Protein AF-0000000082800757 (afdb_homodimer)

Structure (mmCIF, N/CA/C/O backbone):
data_AF-0000000082800757-model_v1
#
loop_
_entity.id
_entity.type
_entity.pdbx_description
1 polymer 'Vacuolar protein sorting-associated protein 29'
#
loop_
_atom_site.group_PDB
_atom_site.id
_atom_site.type_symbol
_atom_site.label_atom_id
_atom_site.label_alt_id
_atom_site.label_comp_id
_atom_site.label_asym_id
_atom_site.label_entity_id
_atom_site.label_seq_id
_atom_site.pdbx_PDB_ins_code
_atom_site.Cartn_x
_atom_site.Cartn_y
_atom_site.Cartn_z
_atom_site.occupancy
_atom_site.B_iso_or_equiv
_atom_site.auth_seq_id
_atom_site.auth_comp_id
_atom_site.auth_asym_id
_atom_site.auth_atom_id
_atom_site.pdbx_PDB_model_num
ATOM 1 N N . MET A 1 1 ? -5.148 -22.594 -21.703 1 92.25 1 MET A N 1
ATOM 2 C CA . MET A 1 1 ? -5.641 -22.312 -20.359 1 92.25 1 MET A CA 1
ATOM 3 C C . MET A 1 1 ? -4.852 -21.172 -19.719 1 92.25 1 MET A C 1
ATOM 5 O O . MET A 1 1 ? -3.621 -21.141 -19.797 1 92.25 1 MET A O 1
ATOM 9 N N . LEU A 1 2 ? -5.602 -20.25 -19.156 1 92.12 2 LEU A N 1
ATOM 10 C CA . LEU A 1 2 ? -4.945 -19.094 -18.547 1 92.12 2 LEU A CA 1
ATOM 11 C C . LEU A 1 2 ? -4.832 -19.266 -17.031 1 92.12 2 LEU A C 1
ATOM 13 O O . LEU A 1 2 ? -5.828 -19.547 -16.359 1 92.12 2 LEU A O 1
ATOM 17 N N . VAL A 1 3 ? -3.586 -19.156 -16.578 1 94.88 3 VAL A N 1
ATOM 18 C CA . VAL A 1 3 ? -3.27 -19.359 -15.164 1 94.88 3 VAL A CA 1
ATOM 19 C C . VAL A 1 3 ? -2.658 -18.078 -14.594 1 94.88 3 VAL A C 1
ATOM 21 O O . VAL A 1 3 ? -1.674 -17.562 -15.125 1 94.88 3 VAL A O 1
ATOM 24 N N . LEU A 1 4 ? -3.238 -17.578 -13.578 1 96.12 4 LEU A N 1
ATOM 25 C CA . LEU A 1 4 ? -2.664 -16.453 -12.844 1 96.12 4 LEU A CA 1
ATOM 26 C C . LEU A 1 4 ? -1.754 -16.938 -11.727 1 96.12 4 LEU A C 1
ATOM 28 O O . LEU A 1 4 ? -2.154 -17.781 -10.914 1 96.12 4 LEU A O 1
ATOM 32 N N . VAL A 1 5 ? -0.547 -16.469 -11.75 1 96.88 5 VAL A N 1
ATOM 33 C CA . VAL A 1 5 ? 0.414 -16.781 -10.703 1 96.88 5 VAL A CA 1
ATOM 34 C C . VAL A 1 5 ? 0.811 -15.508 -9.961 1 96.88 5 VAL A C 1
ATOM 36 O O . VAL A 1 5 ? 1.296 -14.555 -10.57 1 96.88 5 VAL A O 1
ATOM 39 N N . LEU A 1 6 ? 0.565 -15.469 -8.633 1 94.5 6 LEU A N 1
ATOM 40 C CA . LEU A 1 6 ? 0.906 -14.297 -7.832 1 94.5 6 LEU A CA 1
ATOM 41 C C . LEU A 1 6 ? 1.111 -14.68 -6.371 1 94.5 6 LEU A C 1
ATOM 43 O O . LEU A 1 6 ? 0.822 -15.812 -5.977 1 94.5 6 LEU A O 1
ATOM 47 N N . GLY A 1 7 ? 1.641 -13.828 -5.605 1 91.94 7 GLY A N 1
ATOM 48 C CA . GLY A 1 7 ? 1.809 -14.039 -4.176 1 91.94 7 GLY A CA 1
ATOM 49 C C . GLY A 1 7 ? 2.502 -12.883 -3.48 1 91.94 7 GLY A C 1
ATOM 50 O O . GLY A 1 7 ? 2.713 -11.828 -4.082 1 91.94 7 GLY A O 1
ATOM 51 N N . ASP A 1 8 ? 2.74 -13.133 -2.23 1 91.19 8 ASP A N 1
ATOM 52 C CA . ASP A 1 8 ? 3.463 -12.188 -1.386 1 91.19 8 ASP A CA 1
ATOM 53 C C . ASP A 1 8 ? 2.832 -10.797 -1.451 1 91.19 8 ASP A C 1
ATOM 55 O O . ASP A 1 8 ? 3.531 -9.797 -1.639 1 91.19 8 ASP A O 1
ATOM 59 N N . LEU A 1 9 ? 1.526 -10.844 -1.397 1 83 9 LEU A N 1
ATOM 60 C CA . LEU A 1 9 ? 0.766 -9.602 -1.463 1 83 9 LEU A CA 1
ATOM 61 C C . LEU A 1 9 ? 0.888 -8.82 -0.159 1 83 9 LEU A C 1
ATOM 63 O O . LEU A 1 9 ? 0.964 -7.59 -0.172 1 83 9 LEU A O 1
ATOM 67 N N . HIS A 1 10 ? 0.938 -9.492 0.998 1 76.56 10 HIS A N 1
ATOM 68 C CA . HIS A 1 10 ? 1.069 -8.945 2.346 1 76.56 10 HIS A CA 1
ATOM 69 C C . HIS A 1 10 ? 0.021 -7.871 2.607 1 76.56 10 HIS A C 1
ATOM 71 O O . HIS A 1 10 ? 0.328 -6.828 3.189 1 76.56 10 HIS A O 1
ATOM 77 N N . ILE A 1 11 ? -1.104 -7.973 1.944 1 66.19 11 ILE A N 1
ATOM 78 C CA . ILE A 1 11 ? -2.234 -7.102 2.242 1 66.19 11 ILE A CA 1
ATOM 79 C C . ILE A 1 11 ? -2.857 -7.504 3.576 1 66.19 11 ILE A C 1
ATOM 81 O O . ILE A 1 11 ? -3.164 -8.68 3.797 1 66.19 11 ILE A O 1
ATOM 85 N N . PRO A 1 12 ? -3.084 -6.609 4.422 1 57.25 12 PRO A N 1
ATOM 86 C CA . PRO A 1 12 ? -3.014 -5.145 4.398 1 57.25 12 PRO A CA 1
ATOM 87 C C . PRO A 1 12 ? -1.718 -4.609 5.004 1 57.25 12 PRO A C 1
ATOM 89 O O . PRO A 1 12 ? -1.606 -3.408 5.262 1 57.25 12 PRO A O 1
ATOM 92 N N . HIS A 1 13 ? -0.853 -5.453 5.309 1 56.38 13 HIS A N 1
ATOM 93 C CA . HIS A 1 13 ? 0.222 -5.086 6.223 1 56.38 13 HIS A CA 1
ATOM 94 C C . HIS A 1 13 ? 1.234 -4.168 5.547 1 56.38 13 HIS A C 1
ATOM 96 O O . HIS A 1 13 ? 1.78 -3.264 6.18 1 56.38 13 HIS A O 1
ATOM 102 N N . ARG A 1 14 ? 1.618 -4.402 4.195 1 57.75 14 ARG A N 1
ATOM 103 C CA . ARG A 1 14 ? 2.863 -3.814 3.709 1 57.75 14 ARG A CA 1
ATOM 104 C C . ARG A 1 14 ? 2.6 -2.844 2.562 1 57.75 14 ARG A C 1
ATOM 106 O O . ARG A 1 14 ? 2.057 -3.23 1.526 1 57.75 14 ARG A O 1
ATOM 113 N N . CYS A 1 15 ? 1.957 -1.646 2.891 1 54.16 15 CYS A N 1
ATOM 114 C CA . CYS A 1 15 ? 1.974 -0.657 1.818 1 54.16 15 CYS A CA 1
ATOM 115 C C . CYS A 1 15 ? 3.354 -0.025 1.681 1 54.16 15 CYS A C 1
ATOM 117 O O . CYS A 1 15 ? 3.941 0.413 2.672 1 54.16 15 CYS A O 1
ATOM 119 N N . ASN A 1 16 ? 4.051 -0.234 0.628 1 55.94 16 ASN A N 1
ATOM 120 C CA . ASN A 1 16 ? 5.445 0.187 0.582 1 55.94 16 ASN A CA 1
ATOM 121 C C . ASN A 1 16 ? 5.57 1.694 0.374 1 55.94 16 ASN A C 1
ATOM 123 O O . ASN A 1 16 ? 6.656 2.26 0.525 1 55.94 16 ASN A O 1
ATOM 127 N N . SER A 1 17 ? 4.562 2.352 -0.066 1 64.38 17 SER A N 1
ATOM 128 C CA . SER A 1 17 ? 4.922 3.736 -0.354 1 64.38 17 SER A CA 1
ATOM 129 C C . SER A 1 17 ? 3.678 4.59 -0.58 1 64.38 17 SER A C 1
ATOM 131 O O . SER A 1 17 ? 2.568 4.066 -0.701 1 64.38 17 SER A O 1
ATOM 133 N N . LEU A 1 18 ? 3.904 5.965 -0.43 1 78.12 18 LEU A N 1
ATOM 134 C CA . LEU A 1 18 ? 2.908 6.914 -0.923 1 78.12 18 LEU A CA 1
ATOM 135 C C . LEU A 1 18 ? 2.582 6.645 -2.389 1 78.12 18 LEU A C 1
ATOM 137 O O . LEU A 1 18 ? 3.463 6.277 -3.168 1 78.12 18 LEU A O 1
ATOM 141 N N . PRO A 1 19 ? 1.296 6.766 -2.713 1 78.06 19 PRO A N 1
ATOM 142 C CA . PRO A 1 19 ? 0.966 6.633 -4.133 1 78.06 19 PRO A CA 1
ATOM 143 C C . PRO A 1 19 ? 1.887 7.457 -5.031 1 78.06 19 PRO A C 1
ATOM 145 O O . PRO A 1 19 ? 2.215 8.602 -4.707 1 78.06 19 PRO A O 1
ATOM 148 N N . ALA A 1 20 ? 2.26 6.91 -6.199 1 76.31 20 ALA A N 1
ATOM 149 C CA . ALA A 1 20 ? 3.203 7.539 -7.121 1 76.31 20 ALA A CA 1
ATOM 150 C C . ALA A 1 20 ? 2.686 8.891 -7.598 1 76.31 20 ALA A C 1
ATOM 152 O O . ALA A 1 20 ? 3.453 9.852 -7.715 1 76.31 20 ALA A O 1
ATOM 153 N N . LYS A 1 21 ? 1.473 8.969 -7.863 1 82.62 21 LYS A N 1
ATOM 154 C CA . LYS A 1 21 ? 0.871 10.203 -8.352 1 82.62 21 LYS A CA 1
ATOM 155 C C . LYS A 1 21 ? 1 11.328 -7.324 1 82.62 21 LYS A C 1
ATOM 157 O O . LYS A 1 21 ? 1.165 12.492 -7.688 1 82.62 21 LYS A O 1
ATOM 162 N N . PHE A 1 22 ? 0.919 10.914 -6.055 1 88.12 22 PHE A N 1
ATOM 163 C CA . PHE A 1 22 ? 1.094 11.898 -4.996 1 88.12 22 PHE A CA 1
ATOM 164 C C . PHE A 1 22 ? 2.551 12.336 -4.895 1 88.12 22 PHE A C 1
ATOM 166 O O . PHE A 1 22 ? 2.84 13.523 -4.742 1 88.12 22 PHE A O 1
ATOM 173 N N . LYS A 1 23 ? 3.43 11.398 -5.035 1 84.75 23 LYS A N 1
ATOM 174 C CA . LYS A 1 23 ? 4.852 11.711 -4.945 1 84.75 23 LYS A CA 1
ATOM 175 C C . LYS A 1 23 ? 5.258 12.727 -6.012 1 84.75 23 LYS A C 1
ATOM 177 O O . LYS A 1 23 ? 6.059 13.625 -5.75 1 84.75 23 LYS A O 1
ATOM 182 N N . LYS A 1 24 ? 4.668 12.57 -7.137 1 84.19 24 LYS A N 1
ATOM 183 C CA . LYS A 1 24 ? 4.98 13.453 -8.258 1 84.19 24 LYS A CA 1
ATOM 184 C C . LYS A 1 24 ? 4.559 14.891 -7.953 1 84.19 24 LYS A C 1
ATOM 186 O O . LYS A 1 24 ? 5.16 15.836 -8.461 1 84.19 24 LYS A O 1
ATOM 191 N N . LEU A 1 25 ? 3.588 15.016 -7.141 1 89.19 25 LEU A N 1
ATOM 192 C CA . LEU A 1 25 ? 3.049 16.328 -6.82 1 89.19 25 LEU A CA 1
ATOM 193 C C . LEU A 1 25 ? 3.854 17 -5.703 1 89.19 25 LEU A C 1
ATOM 195 O O . LEU A 1 25 ? 3.854 18.219 -5.57 1 89.19 25 LEU A O 1
ATOM 199 N N . LEU A 1 26 ? 4.449 16.109 -4.879 1 90.06 26 LEU A N 1
ATOM 200 C CA . LEU A 1 26 ? 5.184 16.609 -3.721 1 90.06 26 LEU A CA 1
ATOM 201 C C . LEU A 1 26 ? 6.652 16.844 -4.066 1 90.06 26 LEU A C 1
ATOM 203 O O . LEU A 1 26 ? 7.496 15.977 -3.832 1 90.06 26 LEU A O 1
ATOM 207 N N . VAL A 1 27 ? 6.941 17.969 -4.492 1 84.69 27 VAL A N 1
ATOM 208 C CA . VAL A 1 27 ? 8.273 18.328 -4.961 1 84.69 27 VAL A CA 1
ATOM 209 C C . VAL A 1 27 ? 9.039 19.047 -3.848 1 84.69 27 VAL A C 1
ATOM 211 O O . VAL A 1 27 ? 8.508 19.969 -3.221 1 84.69 27 VAL A O 1
ATOM 214 N N . PRO A 1 28 ? 10.297 18.609 -3.689 1 85.81 28 PRO A N 1
ATOM 215 C CA . PRO A 1 28 ? 11.102 19.281 -2.67 1 85.81 28 PRO A CA 1
ATOM 216 C C . PRO A 1 28 ? 11.289 20.766 -2.955 1 85.81 28 PRO A C 1
ATOM 218 O O . PRO A 1 28 ? 11.414 21.172 -4.117 1 85.81 28 PRO A O 1
ATOM 221 N N . GLY A 1 29 ? 11.375 21.594 -1.977 1 85.62 29 GLY A N 1
ATOM 222 C CA . GLY A 1 29 ? 11.711 23.016 -2.092 1 85.62 29 GLY A CA 1
ATOM 223 C C . GLY A 1 29 ? 10.492 23.906 -2.229 1 85.62 29 GLY A C 1
ATOM 224 O O . GLY A 1 29 ? 10.594 25.125 -2.105 1 85.62 29 GLY A O 1
ATOM 225 N N . LYS A 1 30 ? 9.367 23.359 -2.41 1 89.75 30 LYS A N 1
ATOM 226 C CA . LYS A 1 30 ? 8.156 24.156 -2.562 1 89.75 30 LYS A CA 1
ATOM 227 C C . LYS A 1 30 ? 7.371 24.234 -1.255 1 89.75 30 LYS A C 1
ATOM 229 O O . LYS A 1 30 ? 6.656 25.203 -1.004 1 89.75 30 LYS A O 1
ATOM 234 N N . ILE A 1 31 ? 7.496 23.234 -0.477 1 94.06 31 ILE A N 1
ATOM 235 C CA . ILE A 1 31 ? 6.754 23.109 0.772 1 94.06 31 ILE A CA 1
ATOM 236 C C . ILE A 1 31 ? 7.586 23.672 1.925 1 94.06 31 ILE A C 1
ATOM 238 O O . ILE A 1 31 ? 8.75 23.297 2.1 1 94.06 31 ILE A O 1
ATOM 242 N N . GLN A 1 32 ? 7.109 24.578 2.666 1 94.5 32 GLN A N 1
ATOM 243 C CA . GLN A 1 32 ? 7.852 25.203 3.758 1 94.5 32 GLN A CA 1
ATOM 244 C C . GLN A 1 32 ? 7.688 24.406 5.055 1 94.5 32 GLN A C 1
ATOM 246 O O . GLN A 1 32 ? 8.633 24.297 5.836 1 94.5 32 GLN A O 1
ATOM 251 N N . HIS A 1 33 ? 6.395 23.969 5.285 1 96 33 HIS A N 1
ATOM 252 C CA . HIS A 1 33 ? 6.109 23.234 6.504 1 96 33 HIS A CA 1
ATOM 253 C C . HIS A 1 33 ? 5.359 21.938 6.195 1 96 33 HIS A C 1
ATOM 255 O O . HIS A 1 33 ? 4.527 21.906 5.289 1 96 33 HIS A O 1
ATOM 261 N N . ILE A 1 34 ? 5.691 20.922 6.949 1 97.25 34 ILE A N 1
ATOM 262 C CA . ILE A 1 34 ? 4.906 19.688 6.926 1 97.25 34 ILE A CA 1
ATOM 263 C C . ILE A 1 34 ? 4.301 19.438 8.305 1 97.25 34 ILE A C 1
ATOM 265 O O . ILE A 1 34 ? 5.004 19.484 9.32 1 97.25 34 ILE A O 1
ATOM 269 N N . LEU A 1 35 ? 3.035 19.312 8.352 1 98.31 35 LEU A N 1
ATOM 270 C CA . LEU A 1 35 ? 2.299 18.922 9.547 1 98.31 35 LEU A CA 1
ATOM 271 C C . LEU A 1 35 ? 1.721 17.516 9.398 1 98.31 35 LEU A C 1
ATOM 273 O O . LEU A 1 35 ? 0.835 17.281 8.57 1 98.31 35 LEU A O 1
ATOM 277 N N . CYS A 1 36 ? 2.191 16.578 10.18 1 98.19 36 CYS A N 1
ATOM 278 C CA . CYS A 1 36 ? 1.806 15.172 10.07 1 98.19 36 CYS A CA 1
ATOM 279 C C . CYS A 1 36 ? 1.021 14.727 11.297 1 98.19 36 CYS A C 1
ATOM 281 O O . CYS A 1 36 ? 1.48 14.898 12.422 1 98.19 36 CYS A O 1
ATOM 283 N N . THR A 1 37 ? -0.12 14.07 11.008 1 98 37 THR A N 1
ATOM 284 C CA . THR A 1 37 ? -1.009 13.695 12.102 1 98 37 THR A CA 1
ATOM 285 C C . THR A 1 37 ? -0.588 12.352 12.695 1 98 37 THR A C 1
ATOM 287 O O . THR A 1 37 ? -1.301 11.789 13.531 1 98 37 THR A O 1
ATOM 290 N N . GLY A 1 38 ? 0.558 11.859 12.289 1 95.94 38 GLY A N 1
ATOM 291 C CA . GLY A 1 38 ? 1.063 10.641 12.898 1 95.94 38 GLY A CA 1
ATOM 292 C C . GLY A 1 38 ? 0.808 9.406 12.055 1 95.94 38 GLY A C 1
ATOM 293 O O . GLY A 1 38 ? 0.411 9.516 10.891 1 95.94 38 GLY A O 1
ATOM 294 N N . ASN A 1 39 ? 1.229 8.25 12.664 1 93 39 ASN A N 1
ATOM 295 C CA . ASN A 1 39 ? 1.135 6.949 12.016 1 93 39 ASN A CA 1
ATOM 296 C C . ASN A 1 39 ? 1.952 6.898 10.734 1 93 39 ASN A C 1
ATOM 298 O O . ASN A 1 39 ? 1.461 6.441 9.695 1 93 39 ASN A 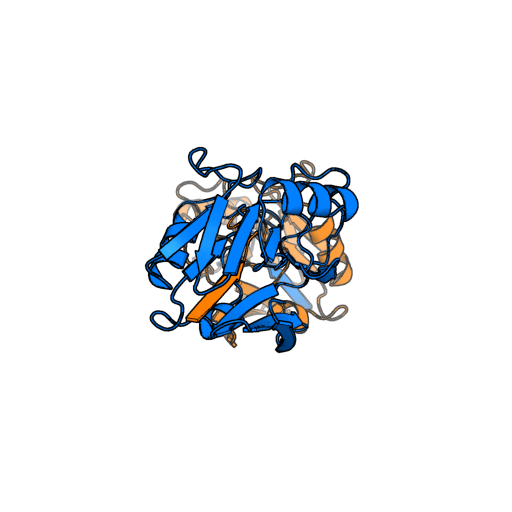O 1
ATOM 302 N N . LEU A 1 40 ? 3.094 7.57 10.836 1 87.06 40 LEU A N 1
ATOM 303 C CA . LEU A 1 40 ? 4.145 7.348 9.852 1 87.06 40 LEU A CA 1
ATOM 304 C C . LEU A 1 40 ? 4.715 5.938 9.969 1 87.06 40 LEU A C 1
ATOM 306 O O . LEU A 1 40 ? 5.129 5.34 8.977 1 87.06 40 LEU A O 1
ATOM 310 N N . CYS A 1 41 ? 4.668 5.492 11.156 1 82.25 41 CYS A N 1
ATOM 311 C CA . CYS A 1 41 ? 5.055 4.16 11.609 1 82.25 41 CYS A CA 1
ATOM 312 C C . CYS A 1 41 ? 6.57 4.035 11.703 1 82.25 41 CYS A C 1
ATOM 314 O O . CYS A 1 41 ? 7.121 3.939 12.797 1 82.25 41 CYS A O 1
ATOM 316 N N . THR A 1 42 ? 7.312 4.207 10.586 1 75.25 42 THR A N 1
ATOM 317 C CA . THR A 1 42 ? 8.758 3.982 10.609 1 75.25 42 THR A CA 1
ATOM 318 C C . THR A 1 42 ? 9.508 5.285 10.352 1 75.25 42 THR A C 1
ATOM 320 O O . THR A 1 42 ? 8.922 6.266 9.891 1 75.25 42 THR A O 1
ATOM 323 N N . LYS A 1 43 ? 10.789 5.215 10.641 1 81.25 43 LYS A N 1
ATOM 324 C CA . LYS A 1 43 ? 11.656 6.371 10.445 1 81.25 43 LYS A CA 1
ATOM 325 C C . LYS A 1 43 ? 11.812 6.699 8.961 1 81.25 43 LYS A C 1
ATOM 327 O O . LYS A 1 43 ? 11.961 7.863 8.586 1 81.25 43 LYS A O 1
ATOM 332 N N . ASP A 1 44 ? 11.75 5.734 8.172 1 78.31 44 ASP A N 1
ATOM 333 C CA . ASP A 1 44 ? 11.953 5.914 6.742 1 78.31 44 ASP A CA 1
ATOM 334 C C . ASP A 1 44 ? 10.977 6.941 6.168 1 78.31 44 ASP A C 1
ATOM 336 O O . ASP A 1 44 ? 11.352 7.766 5.336 1 78.31 44 ASP A O 1
ATOM 340 N N . THR A 1 45 ? 9.727 6.852 6.586 1 83.25 45 THR A N 1
ATOM 341 C CA . THR A 1 45 ? 8.727 7.789 6.094 1 83.25 45 THR A CA 1
ATOM 342 C C . THR A 1 45 ? 9.031 9.211 6.57 1 83.25 45 THR A C 1
ATOM 344 O O . THR A 1 45 ? 8.859 10.172 5.824 1 83.25 45 THR A O 1
ATOM 347 N N . TYR A 1 46 ? 9.547 9.328 7.773 1 89.44 46 TYR A N 1
ATOM 348 C CA . TYR A 1 46 ? 9.953 10.633 8.289 1 89.44 46 TYR A CA 1
AT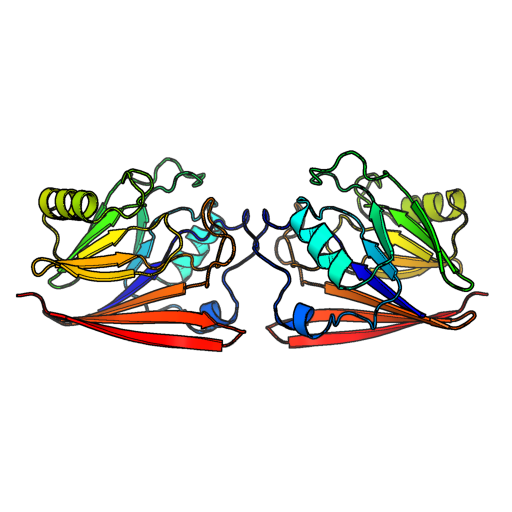OM 349 C C . TYR A 1 46 ? 11.102 11.203 7.477 1 89.44 46 TYR A C 1
ATOM 351 O O . TYR A 1 46 ? 11.102 12.391 7.137 1 89.44 46 TYR A O 1
ATOM 359 N N . ASP A 1 47 ? 12.016 10.336 7.215 1 87.06 47 ASP A N 1
ATOM 360 C CA . ASP A 1 47 ? 13.164 10.758 6.422 1 87.06 47 ASP A CA 1
ATOM 361 C C . ASP A 1 47 ? 12.727 11.25 5.043 1 87.06 47 ASP A C 1
ATOM 363 O O . ASP A 1 47 ? 13.266 12.234 4.531 1 87.06 47 ASP A O 1
ATOM 367 N N . TYR A 1 48 ? 11.797 10.594 4.508 1 84.69 48 TYR A N 1
ATOM 368 C CA . TYR A 1 48 ? 11.25 11.023 3.225 1 84.69 48 TYR A CA 1
ATOM 369 C C . TYR A 1 48 ? 10.625 12.406 3.332 1 84.69 48 TYR A C 1
ATOM 371 O O . TYR A 1 48 ? 10.898 13.281 2.504 1 84.69 48 TYR A O 1
ATOM 379 N N . LEU A 1 49 ? 9.789 12.68 4.359 1 92.12 49 LEU A N 1
ATOM 380 C CA . LEU A 1 49 ? 9.148 13.977 4.562 1 92.12 49 LEU A CA 1
ATOM 381 C C . LEU A 1 49 ? 10.188 15.078 4.723 1 92.12 49 LEU A C 1
ATOM 383 O O . LEU A 1 49 ? 10.008 16.188 4.227 1 92.12 49 LEU A O 1
ATOM 387 N N . LYS A 1 50 ? 11.328 14.703 5.293 1 92.44 50 LYS A N 1
ATOM 388 C CA . LYS A 1 50 ? 12.406 15.664 5.527 1 92.44 50 LYS A CA 1
ATOM 389 C C . LYS A 1 50 ? 13.055 16.094 4.219 1 92.44 50 LYS A C 1
ATOM 391 O O . LYS A 1 50 ? 13.625 17.188 4.129 1 92.44 50 LYS A O 1
ATOM 396 N N . THR A 1 51 ? 12.992 15.203 3.295 1 91.25 51 THR A N 1
ATOM 397 C CA . THR A 1 51 ? 13.531 15.578 1.992 1 91.25 51 THR A CA 1
ATOM 398 C C . THR A 1 51 ? 12.617 16.594 1.301 1 91.25 51 THR A C 1
ATOM 400 O O . THR A 1 51 ? 13.055 17.328 0.409 1 91.25 51 THR A O 1
ATOM 403 N N . LEU A 1 52 ? 11.359 16.625 1.635 1 90.25 52 LEU A N 1
ATOM 404 C CA . LEU A 1 52 ? 10.375 17.5 1.015 1 90.25 52 LEU A CA 1
ATOM 405 C C . LEU A 1 52 ? 10.43 18.906 1.62 1 90.25 52 LEU A C 1
ATOM 407 O O . LEU A 1 52 ? 10.266 19.891 0.911 1 90.25 52 LEU A O 1
ATOM 411 N N . ALA A 1 53 ? 10.602 18.953 2.873 1 92.19 53 ALA A N 1
ATOM 412 C CA . ALA A 1 53 ? 10.641 20.219 3.611 1 92.19 53 ALA A CA 1
ATOM 413 C C . ALA A 1 53 ? 11.523 20.094 4.855 1 92.19 53 ALA A C 1
ATOM 415 O O . ALA A 1 53 ? 11.555 19.031 5.492 1 92.19 53 ALA A O 1
ATOM 416 N N . GLY A 1 54 ? 12.227 21.219 5.18 1 89.94 54 GLY A N 1
ATOM 417 C CA . GLY A 1 54 ? 13.102 21.203 6.34 1 89.94 54 GLY A CA 1
ATOM 418 C C . GLY A 1 54 ? 12.352 21.25 7.656 1 89.94 54 GLY A C 1
ATOM 419 O O . GLY A 1 54 ? 12.844 20.781 8.68 1 89.94 54 GLY A O 1
ATOM 420 N N . ASP A 1 55 ? 11.18 21.812 7.676 1 96.12 55 ASP A N 1
ATOM 421 C CA . ASP A 1 55 ? 10.383 21.953 8.891 1 96.12 55 ASP A CA 1
ATOM 422 C C . ASP A 1 55 ? 9.242 20.938 8.922 1 96.12 55 ASP A C 1
ATOM 424 O O . ASP A 1 55 ? 8.188 21.156 8.32 1 96.12 55 ASP A O 1
ATOM 428 N N . VAL A 1 56 ? 9.453 19.875 9.641 1 96.44 56 VAL A N 1
ATOM 429 C CA . VAL A 1 56 ? 8.5 18.766 9.719 1 96.44 56 VAL A CA 1
ATOM 430 C C . VAL A 1 56 ? 8.008 18.609 11.156 1 96.44 56 VAL A C 1
ATOM 432 O O . VAL A 1 56 ? 8.805 18.406 12.07 1 96.44 56 VAL A O 1
ATOM 435 N N . HIS A 1 57 ? 6.73 18.766 11.336 1 97.94 57 HIS A N 1
ATOM 436 C CA . HIS A 1 57 ? 6.09 18.547 12.633 1 97.94 57 HIS A CA 1
ATOM 437 C C . HIS A 1 57 ? 5.234 17.297 12.625 1 97.94 57 HIS A C 1
ATOM 439 O O . HIS A 1 57 ? 4.344 17.141 11.789 1 97.94 57 HIS A O 1
ATOM 445 N N . VAL A 1 58 ? 5.523 16.406 13.555 1 97.56 58 VAL A N 1
ATOM 446 C CA . VAL A 1 58 ? 4.797 15.148 13.648 1 97.56 58 VAL A CA 1
ATOM 447 C C . VAL A 1 58 ? 4.234 14.977 15.055 1 97.56 58 VAL A C 1
ATOM 449 O O . VAL A 1 58 ? 4.914 15.258 16.047 1 97.56 58 VAL A O 1
ATOM 452 N N . VAL A 1 59 ? 2.969 14.633 15.125 1 98.25 59 VAL A N 1
ATOM 453 C CA . VAL A 1 59 ? 2.428 14.172 16.391 1 98.25 59 VAL A CA 1
ATOM 454 C C . VAL A 1 59 ? 2.322 12.648 16.391 1 98.25 59 VAL A C 1
ATOM 456 O O . VAL A 1 59 ? 2.275 12.031 15.32 1 98.25 59 VAL A O 1
ATOM 459 N N . ARG A 1 60 ? 2.217 12.062 17.531 1 96.69 60 ARG A N 1
ATOM 460 C CA . ARG A 1 60 ? 2.365 10.617 17.672 1 96.69 60 ARG A CA 1
ATOM 461 C C . ARG A 1 60 ? 1.051 9.898 17.375 1 96.69 60 ARG A C 1
ATOM 463 O O . ARG A 1 60 ? 0.024 10.203 17.984 1 96.69 60 ARG A O 1
ATOM 470 N N . GLY A 1 61 ? 1.078 9.023 16.406 1 94.56 61 GLY A N 1
ATOM 471 C CA . GLY A 1 61 ? -0.024 8.102 16.172 1 94.56 61 GLY A CA 1
ATOM 472 C C . GLY A 1 61 ? 0.083 6.836 17 1 94.56 61 GLY A C 1
ATOM 473 O O . GLY A 1 61 ? 1.104 6.598 17.656 1 94.56 61 GLY A O 1
ATOM 474 N N . ASP A 1 62 ? -0.935 6.031 17.078 1 90.25 62 ASP A N 1
ATOM 475 C CA . ASP A 1 62 ? -0.985 4.832 17.906 1 90.25 62 ASP A CA 1
ATOM 476 C C . ASP A 1 62 ? -0.149 3.707 17.312 1 90.25 62 ASP A C 1
ATOM 478 O O . ASP A 1 62 ? 0.102 2.693 17.969 1 90.25 62 ASP A O 1
ATOM 482 N N . PHE A 1 63 ? 0.464 3.889 16.078 1 86.81 63 PHE A N 1
ATOM 483 C CA . PHE A 1 63 ? 1.273 2.852 15.453 1 86.81 63 PHE A CA 1
ATOM 484 C C . PHE A 1 63 ? 2.686 3.359 15.18 1 86.81 63 PHE A C 1
ATOM 486 O O . PHE A 1 63 ? 3.479 2.68 14.531 1 86.81 63 PHE A O 1
ATOM 493 N N . ASP A 1 64 ? 2.963 4.547 15.617 1 89.44 64 ASP A N 1
ATOM 494 C CA . ASP A 1 64 ? 4.301 5.09 15.406 1 89.44 64 ASP A CA 1
ATOM 495 C C . ASP A 1 64 ? 5.328 4.371 16.281 1 89.44 64 ASP A C 1
ATOM 497 O O . ASP A 1 64 ? 5.105 4.176 17.469 1 89.44 64 ASP A O 1
ATOM 501 N N . GLU A 1 65 ? 6.379 3.982 15.656 1 81.75 65 GLU A N 1
ATOM 502 C CA . GLU A 1 65 ? 7.465 3.338 16.375 1 81.75 65 GLU A CA 1
ATOM 503 C C . GLU A 1 65 ? 8.219 4.344 17.25 1 81.75 65 GLU A C 1
ATOM 505 O O . GLU A 1 65 ? 8.695 3.996 18.328 1 81.75 65 GLU A O 1
ATOM 510 N N . ASN A 1 66 ? 8.43 5.566 16.703 1 87.06 66 ASN A N 1
ATOM 511 C CA . ASN A 1 66 ? 9.062 6.637 17.469 1 87.06 66 ASN A CA 1
ATOM 512 C C . ASN A 1 66 ? 8.156 7.148 18.578 1 87.06 66 ASN A C 1
ATOM 514 O O . ASN A 1 66 ? 7.188 7.867 18.312 1 87.06 66 ASN A O 1
ATOM 518 N N . LEU A 1 67 ? 8.453 6.863 19.797 1 87.75 67 LEU A N 1
ATOM 519 C CA . LEU A 1 67 ? 7.617 7.219 20.938 1 87.75 67 LEU A CA 1
ATOM 520 C C . LEU A 1 67 ? 7.93 8.633 21.406 1 87.75 67 LEU A C 1
ATOM 522 O O . LEU A 1 67 ? 7.254 9.156 22.297 1 87.75 67 LEU A O 1
ATOM 526 N N . ASN A 1 68 ? 8.859 9.242 20.781 1 92.88 68 ASN A N 1
ATOM 527 C CA . ASN A 1 68 ? 9.266 10.578 21.219 1 92.88 68 ASN A CA 1
ATOM 528 C C . ASN A 1 68 ? 8.43 11.656 20.531 1 92.88 68 ASN A C 1
ATOM 530 O O . ASN A 1 68 ? 8.523 12.836 20.891 1 92.88 68 ASN A O 1
ATOM 534 N N . TYR A 1 69 ? 7.668 11.273 19.594 1 95.25 69 TYR A N 1
ATOM 535 C CA . TYR A 1 69 ? 6.742 12.242 19.016 1 95.25 69 TYR A CA 1
ATOM 536 C C . TYR A 1 69 ? 5.766 12.758 20.078 1 95.25 69 TYR A C 1
ATOM 538 O O . TYR A 1 69 ? 5.281 11.984 20.906 1 95.25 69 TYR A O 1
ATOM 546 N N . PRO A 1 70 ? 5.551 14.031 20.062 1 97.44 70 PRO A N 1
ATOM 547 C CA . PRO A 1 70 ? 4.578 14.555 21.031 1 97.44 70 PRO A CA 1
ATOM 548 C C . PRO A 1 70 ? 3.15 14.109 20.734 1 97.44 70 PRO A C 1
ATOM 550 O O . PRO A 1 70 ? 2.822 13.812 19.578 1 97.44 70 PRO A O 1
ATOM 553 N N . GLU A 1 71 ? 2.285 14.078 21.797 1 96.25 71 GLU A N 1
ATOM 554 C CA . GLU A 1 71 ? 0.875 13.742 21.625 1 96.25 71 GLU A CA 1
ATOM 555 C C . GLU A 1 71 ? 0.113 14.859 20.922 1 96.25 71 GLU A C 1
ATOM 557 O O . GLU A 1 71 ? -0.896 14.602 20.266 1 96.25 71 GLU A O 1
ATOM 562 N N . GLN A 1 72 ? 0.497 16.062 21.172 1 97.44 72 GLN A N 1
ATOM 563 C CA . GLN A 1 72 ? -0.098 17.25 20.578 1 97.44 72 GLN A CA 1
ATOM 564 C C . GLN A 1 72 ? 0.962 18.297 20.281 1 97.44 72 GLN A C 1
ATOM 566 O O . GLN A 1 72 ? 2.033 18.297 20.891 1 97.44 72 GLN A O 1
ATOM 571 N N . LYS A 1 73 ? 0.658 19.156 19.312 1 98 73 LYS A N 1
ATOM 572 C CA . LYS A 1 73 ? 1.564 20.25 18.969 1 98 73 LYS A CA 1
ATOM 573 C C . LYS A 1 73 ? 0.792 21.469 18.5 1 98 73 LYS A C 1
ATOM 575 O O . LYS A 1 73 ? -0.282 21.344 17.906 1 98 73 LYS A O 1
ATOM 580 N N . VAL A 1 74 ? 1.286 22.625 18.906 1 98.44 74 VAL A N 1
ATOM 581 C CA . VAL A 1 74 ? 0.792 23.875 18.359 1 98.44 74 VAL A CA 1
ATOM 582 C C . VAL A 1 74 ? 1.908 24.594 17.594 1 98.44 74 VAL A C 1
ATOM 584 O O . VAL A 1 74 ? 3.018 24.75 18.109 1 98.44 74 VAL A O 1
ATOM 587 N N . VAL A 1 75 ? 1.599 24.906 16.344 1 97.69 75 VAL A N 1
ATOM 588 C CA . VAL A 1 75 ? 2.586 25.578 15.492 1 97.69 75 VAL A CA 1
ATOM 589 C C . VAL A 1 75 ? 1.997 26.859 14.922 1 97.69 75 VAL A C 1
ATOM 591 O O . VAL A 1 75 ? 0.809 26.906 14.594 1 97.69 75 VAL A O 1
ATOM 594 N N . THR A 1 76 ? 2.852 27.828 14.883 1 97.62 76 THR A N 1
ATOM 595 C CA . THR A 1 76 ? 2.42 29.078 14.266 1 97.62 76 THR A CA 1
ATOM 596 C C . THR A 1 76 ? 2.963 29.188 12.844 1 97.62 76 THR A C 1
ATOM 598 O O . THR A 1 76 ? 4.168 29.047 12.617 1 97.62 76 THR A O 1
ATOM 601 N N . VAL A 1 77 ? 2.115 29.422 11.883 1 95.81 77 VAL A N 1
ATOM 602 C CA . VAL A 1 77 ? 2.471 29.656 10.484 1 95.81 77 VAL A CA 1
ATOM 603 C C . VAL A 1 77 ? 1.808 30.938 9.984 1 95.81 77 VAL A C 1
ATOM 605 O O . VAL A 1 77 ? 0.584 31 9.844 1 95.81 77 VAL A O 1
ATOM 608 N N . GLY A 1 78 ? 2.602 31.891 9.664 1 94.69 78 GLY A N 1
ATOM 609 C CA . GLY A 1 78 ? 2.014 33.188 9.367 1 94.69 78 GLY A CA 1
ATOM 610 C C . GLY A 1 78 ? 1.146 33.719 10.492 1 94.69 78 GLY A C 1
ATOM 611 O O . GLY A 1 78 ? 1.581 33.781 11.648 1 94.69 78 GLY A O 1
ATOM 612 N N . GLN A 1 79 ? -0.081 34.031 10.125 1 96.75 79 GLN A N 1
ATOM 613 C CA . GLN A 1 79 ? -0.99 34.594 11.117 1 96.75 79 GLN A CA 1
ATOM 614 C C . GLN A 1 79 ? -1.816 33.5 11.797 1 96.75 79 GLN A C 1
ATOM 616 O O . GLN A 1 79 ? -2.623 33.781 12.688 1 96.75 79 GLN A O 1
ATOM 621 N N . PHE A 1 80 ? -1.576 32.281 11.492 1 97.69 80 PHE A N 1
ATOM 622 C CA . PHE A 1 80 ? -2.43 31.219 11.977 1 97.69 80 PHE A CA 1
ATOM 623 C C . PHE A 1 80 ? -1.721 30.422 13.062 1 97.69 80 PHE A C 1
ATOM 625 O O . PHE A 1 80 ? -0.547 30.062 12.922 1 97.69 80 PHE A O 1
ATOM 632 N N . LYS A 1 81 ? -2.465 30.266 14.164 1 98.12 81 LYS A N 1
ATOM 633 C CA . LYS A 1 81 ? -2.113 29.219 15.133 1 98.12 81 LYS A CA 1
ATOM 634 C C . LYS A 1 81 ? -2.766 27.891 14.766 1 98.12 81 LYS A C 1
ATOM 636 O O . LYS A 1 81 ? -3.986 27.812 14.609 1 98.12 81 LYS A O 1
ATOM 641 N N . ILE A 1 82 ? -1.863 26.828 14.617 1 98.19 82 ILE A N 1
ATOM 642 C CA . ILE A 1 82 ? -2.369 25.562 14.125 1 98.19 82 ILE A CA 1
ATOM 643 C C . ILE A 1 82 ? -2.139 24.469 15.18 1 98.19 82 ILE A C 1
ATOM 645 O O . ILE A 1 82 ? -1.007 24.266 15.625 1 98.19 82 ILE A O 1
ATOM 649 N N . GLY A 1 83 ? -3.223 23.891 15.633 1 98.69 83 GLY A N 1
ATOM 650 C CA . GLY A 1 83 ? -3.119 22.719 16.5 1 98.69 83 GLY A CA 1
ATOM 651 C C . GLY A 1 83 ? -3.035 21.406 15.727 1 98.69 83 GLY A C 1
ATOM 652 O O . GLY A 1 83 ? -3.709 21.234 14.711 1 98.69 83 GLY A O 1
ATOM 653 N N . LEU A 1 84 ? -2.24 20.562 16.188 1 98.62 84 LEU A N 1
ATOM 654 C CA . LEU A 1 84 ? -1.993 19.281 15.531 1 98.62 84 LEU A CA 1
ATOM 655 C C . LEU A 1 84 ? -2.123 18.125 16.516 1 98.62 84 LEU A C 1
ATOM 657 O O . LEU A 1 84 ? -1.475 18.125 17.562 1 98.62 84 LEU A O 1
ATOM 661 N N . ILE A 1 85 ? -3.014 17.203 16.203 1 98.25 85 ILE A N 1
ATOM 662 C CA . ILE A 1 85 ? -3.178 15.992 17 1 98.25 85 ILE A CA 1
ATOM 663 C C . ILE A 1 85 ? -3.387 14.781 16.094 1 98.25 85 ILE A C 1
ATOM 665 O O . ILE A 1 85 ? -3.748 14.938 14.914 1 98.25 85 ILE A O 1
ATOM 669 N N . HIS A 1 86 ? -3.115 13.625 16.578 1 98.06 86 HIS A N 1
ATOM 670 C CA . HIS A 1 86 ? -3.414 12.422 15.812 1 98.06 86 HIS A CA 1
ATOM 671 C C . HIS A 1 86 ? -4.918 12.188 15.719 1 98.06 86 HIS A C 1
ATOM 673 O O . HIS A 1 86 ? -5.441 11.938 14.633 1 98.06 86 HIS A O 1
ATOM 679 N N . GLY A 1 87 ? -5.613 12.227 16.844 1 96.12 87 GLY A N 1
ATOM 680 C CA . GLY A 1 87 ? -7.059 12.094 16.812 1 96.12 87 GLY A CA 1
ATOM 681 C C . GLY A 1 87 ? -7.547 10.812 17.469 1 96.12 87 GLY A C 1
ATOM 682 O O . GLY A 1 87 ? -8.742 10.664 17.75 1 96.12 87 GLY A O 1
ATOM 683 N N . HIS A 1 88 ? -6.605 9.805 17.797 1 93.38 88 HIS A N 1
ATOM 684 C CA . HIS A 1 88 ? -7.035 8.578 18.453 1 93.38 88 HIS A CA 1
ATOM 685 C C . HIS A 1 88 ? -7.547 8.852 19.859 1 93.38 88 HIS A C 1
ATOM 687 O O . HIS A 1 88 ? -8.305 8.055 20.422 1 93.38 88 HIS A O 1
ATOM 693 N N . GLN A 1 89 ? -7.211 10.031 20.453 1 91.19 89 GLN A N 1
ATOM 694 C CA . GLN A 1 89 ? -7.602 10.422 21.797 1 91.19 89 GLN A CA 1
ATOM 695 C C . GLN A 1 89 ? -8.992 11.047 21.812 1 91.19 89 GLN A C 1
ATOM 697 O O . GLN A 1 89 ? -9.539 11.336 22.891 1 91.19 89 GLN A O 1
ATOM 702 N N . VAL A 1 90 ? -9.523 11.344 20.688 1 92.69 90 VAL A N 1
ATOM 703 C CA . VAL A 1 90 ? -10.867 11.906 20.547 1 92.69 90 VAL A CA 1
ATOM 704 C C . VAL A 1 90 ? -11.891 10.773 20.484 1 92.69 90 VAL A C 1
ATOM 706 O O . VAL A 1 90 ? -11.859 9.953 19.562 1 92.69 90 VAL A O 1
ATOM 709 N N . ILE A 1 91 ? -12.812 10.75 21.484 1 88.12 91 ILE A N 1
ATOM 710 C CA . ILE A 1 91 ? -13.812 9.695 21.547 1 88.12 91 ILE A CA 1
ATOM 711 C C . ILE A 1 91 ? -15.203 10.312 21.672 1 88.12 91 ILE A C 1
ATOM 713 O O . ILE A 1 91 ? -15.469 11.07 22.609 1 88.12 91 ILE A O 1
ATOM 717 N N . PRO A 1 92 ? -16.109 9.852 20.719 1 91.56 92 PRO A N 1
ATOM 718 C CA . PRO A 1 92 ? -15.938 9.031 19.516 1 91.56 92 PRO A CA 1
ATOM 719 C C . PRO A 1 92 ? -14.969 9.648 18.516 1 91.56 92 PRO A C 1
ATOM 721 O O . PRO A 1 92 ? -14.781 10.867 18.484 1 91.56 92 PRO A O 1
ATOM 724 N N . TRP A 1 93 ? -14.344 8.789 17.672 1 91.62 93 TRP A N 1
ATOM 725 C CA . TRP A 1 93 ? -13.328 9.266 16.75 1 91.62 93 TRP A CA 1
ATOM 726 C C . TRP A 1 93 ? -13.891 10.352 15.836 1 91.62 93 TRP A C 1
ATOM 728 O O . TRP A 1 93 ? -14.945 10.18 15.227 1 91.62 93 TRP A O 1
ATOM 738 N N . GLY A 1 94 ? -13.211 11.539 15.797 1 92.31 94 GLY A N 1
ATOM 739 C CA . GLY A 1 94 ? -13.617 12.633 14.93 1 92.31 94 GLY A CA 1
ATOM 740 C C . GLY A 1 94 ? -14.797 13.422 15.484 1 92.31 94 GLY A C 1
ATOM 741 O O . GLY A 1 94 ? -15.375 14.25 14.789 1 92.31 94 GLY A O 1
ATOM 742 N N . ASP A 1 95 ? -15.133 13.203 16.734 1 94.5 95 ASP A N 1
ATOM 743 C CA . ASP A 1 95 ? -16.281 13.875 17.344 1 94.5 95 ASP A CA 1
ATOM 744 C C . ASP A 1 95 ? -16.078 15.383 17.375 1 94.5 95 ASP A C 1
ATOM 746 O O . ASP A 1 95 ? -15.102 15.875 17.953 1 94.5 95 ASP A O 1
ATOM 750 N N . MET A 1 96 ? -17.109 16.031 16.859 1 94.25 96 MET A N 1
ATOM 751 C CA . MET A 1 96 ? -16.984 17.484 16.672 1 94.25 96 MET A CA 1
ATOM 752 C C . MET A 1 96 ? -16.922 18.203 18.016 1 94.25 96 MET A C 1
ATOM 754 O O . MET A 1 96 ? -16.125 19.125 18.188 1 94.25 96 MET A O 1
ATOM 758 N N . ALA A 1 97 ? -17.766 17.828 18.891 1 95.25 97 ALA A N 1
ATOM 759 C CA . ALA A 1 97 ? -17.766 18.484 20.203 1 95.25 97 ALA A CA 1
ATOM 760 C C . ALA A 1 97 ? -16.422 18.344 20.891 1 95.25 97 ALA A C 1
ATOM 762 O O . ALA A 1 97 ? -15.914 19.297 21.484 1 95.25 97 ALA A O 1
ATOM 763 N N . SER A 1 98 ? -15.883 17.203 20.828 1 95.75 98 SER A N 1
ATOM 764 C CA . SER A 1 98 ? -14.57 16.938 21.422 1 95.75 98 SER A CA 1
ATOM 765 C C . SER A 1 98 ? -13.477 17.734 20.734 1 95.75 98 SER A C 1
ATOM 767 O O . SER A 1 98 ? -12.609 18.328 21.391 1 95.75 98 SER A O 1
ATOM 769 N N . LEU A 1 99 ? -13.531 17.766 19.438 1 97.31 99 LEU A N 1
ATOM 770 C CA . LEU A 1 99 ? -12.547 18.531 18.672 1 97.31 99 LEU A CA 1
ATOM 771 C C . LEU A 1 99 ? -12.648 20.016 18.984 1 97.31 99 LEU A C 1
ATOM 773 O O . LEU A 1 99 ? -11.625 20.703 19.109 1 97.31 99 LEU A O 1
ATOM 777 N N . ALA A 1 100 ? -13.875 20.469 19.141 1 97.19 100 ALA A N 1
ATOM 778 C CA . ALA A 1 100 ? -14.078 21.875 19.484 1 97.19 100 ALA A CA 1
ATOM 779 C C . ALA A 1 100 ? -13.492 22.203 20.844 1 97.19 100 ALA A C 1
ATOM 781 O O . ALA A 1 100 ? -12.914 23.266 21.047 1 97.19 100 ALA A O 1
ATOM 782 N N . LEU A 1 101 ? -13.742 21.312 21.734 1 96.5 101 LEU A N 1
ATOM 783 C CA . LEU A 1 101 ? -13.164 21.484 23.078 1 96.5 101 LEU A CA 1
ATOM 784 C C . LEU A 1 101 ? -11.648 21.594 23 1 96.5 101 LEU A C 1
ATOM 786 O O . LEU A 1 101 ? -11.047 22.469 23.625 1 96.5 101 LEU A O 1
ATOM 790 N N . LEU A 1 102 ? -11 20.719 22.234 1 96.81 102 LEU A N 1
ATOM 791 C CA . LEU A 1 102 ? -9.555 20.734 22.062 1 96.81 102 LEU A CA 1
ATOM 792 C C . LEU A 1 102 ? -9.102 22.031 21.391 1 96.81 102 LEU A C 1
ATOM 794 O O . LEU A 1 102 ? -8.086 22.609 21.781 1 96.81 102 LEU A O 1
ATOM 798 N N . GLN A 1 103 ? -9.828 22.391 20.375 1 97.69 103 GLN A N 1
ATOM 799 C CA . GLN A 1 103 ? -9.539 23.641 19.672 1 97.69 103 GLN A CA 1
ATOM 800 C C . GLN A 1 103 ? -9.484 24.812 20.641 1 97.69 103 GLN A C 1
ATOM 802 O O . GLN A 1 103 ? -8.562 25.625 20.578 1 97.69 103 GLN A O 1
ATOM 807 N N . ARG A 1 104 ? -10.477 24.938 21.531 1 97.62 104 ARG A N 1
ATOM 808 C CA . ARG A 1 104 ? -10.531 26.016 22.516 1 97.62 104 ARG A CA 1
ATOM 809 C C . ARG A 1 104 ? -9.383 25.906 23.516 1 97.62 104 ARG A C 1
ATOM 811 O O . ARG A 1 104 ? -8.758 26.906 23.875 1 97.62 104 ARG A O 1
ATOM 818 N N . GLN A 1 105 ? -9.211 24.672 23.938 1 97.06 105 GLN A N 1
ATOM 819 C CA . GLN A 1 105 ? -8.133 24.422 24.875 1 97.06 105 GLN A CA 1
ATOM 820 C C . GLN A 1 105 ? -6.789 24.859 24.312 1 97.06 105 GLN A C 1
ATOM 822 O O . GLN A 1 105 ? -5.969 25.453 25.016 1 97.06 105 GLN A O 1
ATOM 827 N N . PHE A 1 106 ? -6.562 24.484 23.047 1 97.06 106 PHE A N 1
ATOM 828 C CA . PHE A 1 106 ? -5.312 24.828 22.375 1 97.06 106 PHE A CA 1
ATOM 829 C C . PHE A 1 106 ? -5.297 26.297 21.969 1 97.06 106 PHE A C 1
ATOM 831 O O . PHE A 1 106 ? -4.23 26.859 21.719 1 97.06 106 PHE A O 1
ATOM 838 N N . ASP A 1 107 ? -6.395 26.922 21.906 1 97.81 107 ASP A N 1
ATOM 839 C CA . ASP A 1 107 ? -6.566 28.281 21.422 1 97.81 107 ASP A CA 1
ATOM 840 C C . ASP A 1 107 ? -5.926 28.469 20.047 1 97.81 107 ASP A C 1
ATOM 842 O O . ASP A 1 107 ? -5.062 29.344 19.875 1 97.81 107 ASP A O 1
ATOM 846 N N . VAL A 1 108 ? -6.477 27.75 19.062 1 98.44 108 VAL A N 1
ATOM 847 C CA . VAL A 1 108 ? -5.871 27.766 17.734 1 98.44 108 VAL A CA 1
ATOM 848 C C . VAL A 1 108 ? -6.906 28.188 16.703 1 98.44 108 VAL A C 1
ATOM 850 O O . VAL A 1 108 ? -8.109 28.047 16.922 1 98.44 108 VAL A O 1
ATOM 853 N N . ASP A 1 109 ? -6.449 28.672 15.562 1 98.31 109 ASP A N 1
ATOM 854 C CA . ASP A 1 109 ? -7.293 29.094 14.445 1 98.31 109 ASP A CA 1
ATOM 855 C C . ASP A 1 109 ? -7.684 27.891 13.586 1 98.31 109 ASP A C 1
ATOM 857 O O . ASP A 1 109 ? -8.797 27.828 13.062 1 98.31 109 ASP A O 1
ATOM 861 N N . ILE A 1 110 ? -6.715 27 13.43 1 98.06 110 ILE A N 1
ATOM 862 C CA . ILE A 1 110 ? -6.887 25.781 12.648 1 98.06 110 ILE A CA 1
ATOM 863 C C . ILE A 1 110 ? -6.531 24.562 13.508 1 98.06 110 ILE A C 1
ATOM 865 O O . ILE A 1 110 ? -5.496 24.547 14.18 1 98.06 110 ILE A O 1
ATOM 869 N N . LEU A 1 111 ? -7.438 23.609 13.586 1 98.62 111 LEU A N 1
ATOM 870 C CA . LEU A 1 111 ? -7.152 22.344 14.258 1 98.62 111 LEU A CA 1
ATOM 871 C C . LEU A 1 111 ? -7.059 21.203 13.25 1 98.62 111 LEU A C 1
ATOM 873 O O . LEU A 1 111 ? -7.992 20.969 12.484 1 98.62 111 LEU A O 1
ATOM 877 N N . ILE A 1 112 ? -5.895 20.531 13.211 1 98.62 112 ILE A N 1
ATOM 878 C CA . ILE A 1 112 ? -5.648 19.406 12.32 1 98.62 112 ILE A CA 1
ATOM 879 C C . ILE A 1 112 ? -5.637 18.109 13.125 1 98.62 112 ILE A C 1
ATOM 881 O O . ILE A 1 112 ? -4.91 17.984 14.117 1 98.62 112 ILE A O 1
ATOM 885 N N . SER A 1 113 ? -6.492 17.203 12.742 1 98.12 113 SER A N 1
ATOM 886 C CA . SER A 1 113 ? -6.57 15.898 13.383 1 98.12 113 SER A CA 1
ATOM 887 C C . SER A 1 113 ? -6.637 14.781 12.352 1 98.12 113 SER A C 1
ATOM 889 O O . SER A 1 113 ? -7.008 15.016 11.195 1 98.12 113 SER A O 1
ATOM 891 N N . GLY A 1 114 ? -6.195 13.633 12.695 1 97.19 114 GLY A N 1
ATOM 892 C CA . GLY A 1 114 ? -6.227 12.469 11.82 1 97.19 114 GLY A CA 1
ATOM 893 C C . GLY A 1 114 ? -6.965 11.289 12.43 1 97.19 114 GLY A C 1
ATOM 894 O O . GLY A 1 114 ? -8.078 11.438 12.93 1 97.19 114 GLY A O 1
ATOM 895 N N . HIS A 1 115 ? -6.52 10.086 12.203 1 94.25 115 HIS A N 1
ATOM 896 C CA . HIS A 1 115 ? -6.93 8.828 12.828 1 94.25 115 HIS A CA 1
ATOM 897 C C . HIS A 1 115 ? -8.117 8.211 12.094 1 94.25 115 HIS A C 1
ATOM 899 O O . HIS A 1 115 ? -8.164 6.996 11.898 1 94.25 115 HIS A O 1
ATOM 905 N N . THR A 1 116 ? -9.07 9.031 11.672 1 93.44 116 THR A N 1
ATOM 906 C CA . THR A 1 116 ? -10.258 8.484 11.031 1 93.44 116 THR A CA 1
ATOM 907 C C . THR A 1 116 ? -9.945 8.008 9.617 1 93.44 116 THR A C 1
ATOM 909 O O . THR A 1 116 ? -10.727 7.27 9.016 1 93.44 116 THR A O 1
ATOM 912 N N . HIS A 1 117 ? -8.875 8.422 9.062 1 91.25 117 HIS A N 1
ATOM 913 C CA . HIS A 1 117 ? -8.391 8.109 7.719 1 91.25 117 HIS A CA 1
ATOM 914 C C . HIS A 1 117 ? -9.305 8.703 6.652 1 91.25 117 HIS A C 1
ATOM 916 O O . HIS A 1 117 ? -9.18 8.375 5.469 1 91.25 117 HIS A O 1
ATOM 922 N N . LYS A 1 118 ? -10.188 9.547 7.055 1 92.25 118 LYS A N 1
ATOM 923 C CA . LYS A 1 118 ? -11.125 10.188 6.137 1 92.25 118 LYS A CA 1
ATOM 924 C C . LYS A 1 118 ? -10.898 11.695 6.086 1 92.25 118 LYS A C 1
ATOM 926 O O . LYS A 1 118 ? -10.789 12.352 7.125 1 92.25 118 LYS A O 1
ATOM 931 N N . PHE A 1 119 ? -10.891 12.156 4.898 1 94.5 119 PHE A N 1
ATOM 932 C CA . PHE A 1 119 ? -10.703 13.594 4.738 1 94.5 119 PHE A CA 1
ATOM 933 C C . PHE A 1 119 ? -11.914 14.352 5.273 1 94.5 119 PHE A C 1
ATOM 935 O O . PHE A 1 119 ? -13.055 13.953 5.043 1 94.5 119 PHE A O 1
ATOM 942 N N . GLU A 1 120 ? -11.625 15.414 5.98 1 94.81 120 GLU A N 1
ATOM 943 C CA . GLU A 1 120 ? -12.617 16.406 6.387 1 94.81 120 GLU A CA 1
ATOM 944 C C . GLU A 1 120 ? -12.008 17.797 6.473 1 94.81 120 GLU A C 1
ATOM 946 O O . GLU A 1 120 ? -10.867 17.953 6.91 1 94.81 120 GLU A O 1
ATOM 951 N N . ALA A 1 121 ? -12.711 18.812 5.977 1 94.75 121 ALA A N 1
ATOM 952 C CA . ALA A 1 121 ? -12.344 20.219 6.137 1 94.75 121 ALA A CA 1
ATOM 953 C C . ALA A 1 121 ? -13.578 21.094 6.27 1 94.75 121 ALA A C 1
ATOM 955 O O . ALA A 1 121 ? -14.445 21.094 5.387 1 94.75 121 ALA A O 1
ATOM 956 N N . PHE A 1 122 ? -13.656 21.719 7.359 1 93.69 122 PHE A N 1
ATOM 957 C CA . PHE A 1 122 ? -14.844 22.547 7.539 1 93.69 122 PHE A CA 1
ATOM 958 C C . PHE A 1 122 ? -14.602 23.609 8.594 1 93.69 122 PHE A C 1
ATOM 960 O O . PHE A 1 122 ? -13.672 23.516 9.391 1 93.69 122 PHE A O 1
ATOM 967 N N . GLU A 1 123 ? -15.461 24.609 8.523 1 94.75 123 GLU A N 1
ATOM 968 C CA . GLU A 1 123 ? -15.422 25.703 9.5 1 94.75 123 GLU A CA 1
ATOM 969 C C . GLU A 1 123 ? -16.484 25.516 10.578 1 94.75 123 GLU A C 1
ATOM 971 O O . GLU A 1 123 ? -17.609 25.109 10.281 1 94.75 123 GLU A O 1
ATOM 976 N N . HIS A 1 124 ? -16.125 25.703 11.742 1 94.44 124 HIS A N 1
ATOM 977 C CA . HIS A 1 124 ? -17.031 25.672 12.891 1 94.44 124 HIS A CA 1
ATOM 978 C C . HIS A 1 124 ? -16.688 26.75 13.898 1 94.44 124 HIS A C 1
ATOM 980 O O . HIS A 1 124 ? -15.547 26.859 14.344 1 94.44 124 HIS A O 1
ATOM 986 N N . GLU A 1 125 ? -17.656 27.594 14.242 1 94.62 125 GLU A N 1
ATOM 987 C CA . GLU A 1 125 ? -17.469 28.703 15.18 1 94.62 125 GLU A CA 1
ATOM 988 C C . GLU A 1 125 ? -16.25 29.547 14.797 1 94.62 125 GLU A C 1
ATOM 990 O O . GLU A 1 125 ? -15.414 29.844 15.641 1 94.62 125 GLU A O 1
ATOM 995 N N . ASN A 1 126 ? -16.094 29.797 13.602 1 95.5 126 ASN A N 1
ATOM 996 C CA . ASN A 1 126 ? -15.078 30.688 13.031 1 95.5 126 ASN A CA 1
ATOM 997 C C . ASN A 1 126 ? -13.68 30.094 13.141 1 95.5 126 ASN A C 1
ATOM 999 O O . ASN A 1 126 ? -12.688 30.812 13.094 1 95.5 126 ASN A O 1
ATOM 1003 N N . LYS A 1 127 ? -13.617 28.828 13.391 1 97.56 127 LYS A N 1
ATOM 1004 C CA . LYS A 1 127 ? -12.352 28.094 13.391 1 97.56 127 LYS A CA 1
ATOM 1005 C C . LYS A 1 127 ? -12.344 27 12.32 1 97.56 127 LYS A C 1
ATOM 1007 O O . LYS A 1 127 ? -13.406 26.547 11.891 1 97.56 127 LYS A O 1
ATOM 1012 N N . PHE A 1 128 ? -11.227 26.625 11.883 1 97.88 128 PHE A N 1
ATOM 1013 C CA . PHE A 1 128 ? -11.094 25.703 10.766 1 97.88 128 PHE A CA 1
ATOM 1014 C C . PHE A 1 128 ? -10.578 24.344 11.234 1 97.88 128 PHE A C 1
ATOM 1016 O O . PHE A 1 128 ? -9.672 24.281 12.07 1 97.88 128 PHE A O 1
ATOM 1023 N N . TYR A 1 129 ? -11.266 23.328 10.805 1 97.94 129 TYR A N 1
ATOM 1024 C CA . TYR A 1 129 ? -10.922 21.953 11.164 1 97.94 129 TYR A CA 1
ATOM 1025 C C . TYR A 1 129 ? -10.547 21.141 9.93 1 97.94 129 TYR A C 1
ATOM 1027 O O . TYR A 1 129 ? -11.242 21.188 8.914 1 97.94 129 TYR A O 1
ATOM 1035 N N . ILE A 1 130 ? -9.406 20.453 10.039 1 97.88 130 ILE A N 1
ATOM 1036 C CA . ILE A 1 130 ? -8.953 19.688 8.883 1 97.88 130 ILE A CA 1
ATOM 1037 C C . ILE A 1 130 ? -8.547 18.281 9.32 1 97.88 130 ILE A C 1
ATOM 1039 O O . ILE A 1 130 ? -7.871 18.109 10.336 1 97.88 130 ILE A O 1
ATOM 1043 N N . ASN A 1 131 ? -9.008 17.281 8.68 1 98.25 131 ASN A N 1
ATOM 1044 C CA . ASN A 1 131 ? -8.477 15.922 8.633 1 98.25 131 ASN A CA 1
ATOM 1045 C C . ASN A 1 131 ? -7.984 15.555 7.238 1 98.25 131 ASN A C 1
ATOM 1047 O O . ASN A 1 131 ? -8.789 15.43 6.309 1 98.25 131 ASN A O 1
ATOM 1051 N N . PRO A 1 132 ? -6.68 15.453 7.09 1 97.62 132 PRO A N 1
ATOM 1052 C CA . PRO A 1 132 ? -6.164 15.211 5.738 1 97.62 132 PRO A CA 1
ATOM 1053 C C . PRO A 1 132 ? -6.484 13.812 5.223 1 97.62 132 PRO A C 1
ATOM 1055 O O . PRO A 1 132 ? -6.281 13.523 4.039 1 97.62 132 PRO A O 1
ATOM 1058 N N . GLY A 1 133 ? -7.043 12.938 6.043 1 95.25 133 GLY A N 1
ATOM 1059 C CA . GLY A 1 133 ? -7.23 11.539 5.668 1 95.25 133 GLY A CA 1
ATOM 1060 C C . GLY A 1 133 ? -5.957 10.727 5.75 1 95.25 133 GLY A C 1
ATOM 1061 O O . GLY A 1 133 ? -5.062 11.039 6.535 1 95.25 133 GLY A O 1
ATOM 1062 N N . SER A 1 134 ? -5.949 9.625 5.055 1 93.12 134 SER A N 1
ATOM 1063 C CA . SER A 1 134 ? -4.762 8.781 4.93 1 93.12 134 SER A CA 1
ATOM 1064 C C . SER A 1 134 ? -4.094 8.969 3.574 1 93.12 134 SER A C 1
ATOM 1066 O O . SER A 1 134 ? -4.73 8.781 2.533 1 93.12 134 SER A O 1
ATOM 1068 N N . ALA A 1 135 ? -2.834 9.336 3.646 1 91.44 135 ALA A N 1
ATOM 1069 C CA . ALA A 1 135 ? -2.135 9.617 2.395 1 91.44 135 ALA A CA 1
ATOM 1070 C C . ALA A 1 135 ? -1.993 8.359 1.548 1 91.44 135 ALA A C 1
ATOM 1072 O O . ALA A 1 135 ? -1.898 8.438 0.32 1 91.44 135 ALA A O 1
ATOM 1073 N N . THR A 1 136 ? -1.986 7.215 2.158 1 86.06 136 THR A N 1
ATOM 1074 C CA . THR A 1 136 ? -1.801 5.961 1.439 1 86.06 136 THR A CA 1
ATOM 1075 C C . THR A 1 136 ? -3.143 5.277 1.188 1 86.06 136 THR A C 1
ATOM 1077 O O . THR A 1 136 ? -3.219 4.309 0.428 1 86.06 136 THR A O 1
ATOM 1080 N N . GLY A 1 137 ? -4.133 5.801 1.821 1 86.31 137 GLY A N 1
ATOM 1081 C CA . GLY A 1 137 ? -5.406 5.105 1.769 1 86.31 137 GLY A CA 1
ATOM 1082 C C . GLY A 1 137 ? -5.449 3.869 2.648 1 86.31 137 GLY A C 1
ATOM 1083 O O . GLY A 1 137 ? -6.195 2.93 2.373 1 86.31 137 GLY A O 1
ATOM 1084 N N . ALA A 1 138 ? -4.617 3.889 3.65 1 81.94 138 ALA A N 1
ATOM 1085 C CA . ALA A 1 138 ? -4.59 2.756 4.57 1 81.94 138 ALA A CA 1
ATOM 1086 C C . ALA A 1 138 ? -5.965 2.514 5.188 1 81.94 138 ALA A C 1
ATOM 1088 O O . ALA A 1 138 ? -6.652 3.461 5.574 1 81.94 138 ALA A O 1
ATOM 1089 N N . TYR A 1 139 ? -6.273 1.28 5.215 1 75 139 TYR A N 1
ATOM 1090 C CA . TYR A 1 139 ? -7.582 0.933 5.758 1 75 139 TYR A CA 1
ATOM 1091 C C . TYR A 1 139 ? -7.676 1.302 7.23 1 75 139 TYR A C 1
ATOM 1093 O O . TYR A 1 139 ? -6.656 1.528 7.887 1 75 139 TYR A O 1
ATOM 1101 N N . HIS A 1 140 ? -8.969 1.579 7.645 1 77.75 140 HIS A N 1
ATOM 1102 C CA . HIS A 1 140 ? -9.289 1.859 9.039 1 77.75 140 HIS A CA 1
ATOM 1103 C C . HIS A 1 140 ? -10.266 0.829 9.594 1 77.75 140 HIS A C 1
ATOM 1105 O O . HIS A 1 140 ? -11.008 0.192 8.844 1 77.75 140 HIS A O 1
ATOM 1111 N N . ALA A 1 141 ? -10.18 0.562 10.906 1 68.69 141 ALA A N 1
ATOM 1112 C CA . ALA A 1 141 ? -10.992 -0.453 11.562 1 68.69 141 ALA A CA 1
ATOM 1113 C C . ALA A 1 141 ? -12.453 -0.341 11.148 1 68.69 141 ALA A C 1
ATOM 1115 O O . ALA A 1 141 ? -13.133 -1.354 10.969 1 68.69 141 ALA A O 1
ATOM 1116 N N . LEU A 1 142 ? -12.914 0.859 10.906 1 67.69 142 LEU A N 1
ATOM 1117 C CA . LEU A 1 142 ? -14.328 1.088 10.641 1 67.69 142 LEU A CA 1
ATOM 1118 C C . LEU A 1 142 ? -14.586 1.244 9.148 1 67.69 142 LEU A C 1
ATOM 1120 O O . LEU A 1 142 ? -15.727 1.41 8.727 1 67.69 142 LEU A O 1
ATOM 1124 N N . GLU A 1 143 ? -13.5 1.265 8.336 1 73.25 143 GLU A N 1
ATOM 1125 C CA . GLU A 1 143 ? -13.656 1.538 6.91 1 73.25 143 GLU A CA 1
ATOM 1126 C C . GLU A 1 143 ? -12.547 0.886 6.098 1 73.25 143 GLU A C 1
ATOM 1128 O O . GLU A 1 143 ? -11.367 1.179 6.305 1 73.25 143 GLU A O 1
ATOM 1133 N N . ASN A 1 144 ? -12.906 0.07 5.09 1 69.06 144 ASN A N 1
ATOM 1134 C CA . ASN A 1 144 ? -11.93 -0.668 4.297 1 69.06 144 ASN A CA 1
ATOM 1135 C C . ASN A 1 144 ? -11.57 0.077 3.016 1 69.06 144 ASN A C 1
ATOM 1137 O O . ASN A 1 144 ? -10.539 -0.196 2.404 1 69.06 144 ASN A O 1
ATOM 1141 N N . ASN A 1 145 ? -12.484 0.919 2.613 1 75.94 145 ASN A N 1
ATOM 1142 C CA . ASN A 1 145 ? -12.258 1.619 1.354 1 75.94 145 ASN A CA 1
ATOM 1143 C C . ASN A 1 145 ? -11.898 3.084 1.584 1 75.94 145 ASN A C 1
ATOM 1145 O O . ASN A 1 145 ? -12.758 3.961 1.489 1 75.94 145 ASN A O 1
ATOM 1149 N N . ILE A 1 146 ? -10.648 3.246 1.871 1 84.25 146 ILE A N 1
ATOM 1150 C CA . ILE A 1 146 ? -10.164 4.594 2.16 1 84.25 146 ILE A CA 1
ATOM 1151 C C . ILE A 1 146 ? -9.562 5.207 0.898 1 84.25 146 ILE A C 1
ATOM 1153 O O . ILE A 1 146 ? -8.766 4.57 0.213 1 84.25 146 ILE A O 1
ATOM 1157 N N . ILE A 1 147 ? -10.086 6.375 0.542 1 88.5 147 ILE A N 1
ATOM 1158 C CA . ILE A 1 147 ? -9.5 7.137 -0.555 1 88.5 147 ILE A CA 1
ATOM 1159 C C . ILE A 1 147 ? -8.211 7.805 -0.089 1 88.5 147 ILE A C 1
ATOM 1161 O O . ILE A 1 147 ? -8.219 8.609 0.847 1 88.5 147 ILE A O 1
ATOM 1165 N N . PRO A 1 148 ? -7.062 7.441 -0.679 1 90.62 148 PRO A N 1
ATOM 1166 C CA . PRO A 1 148 ? -5.836 8.148 -0.304 1 90.62 148 PRO A CA 1
ATOM 1167 C C . PRO A 1 148 ? -5.945 9.664 -0.484 1 90.62 148 PRO A C 1
ATOM 1169 O O . PRO A 1 148 ? -6.512 10.125 -1.477 1 90.62 148 PRO A O 1
ATOM 1172 N N . SER A 1 149 ? -5.5 10.422 0.484 1 95.12 149 SER A N 1
ATOM 1173 C CA . SER A 1 149 ? -5.629 11.867 0.379 1 95.12 149 SER A CA 1
ATOM 1174 C C . SER A 1 149 ? -4.555 12.578 1.195 1 95.12 149 SER A C 1
ATOM 1176 O O . SER A 1 149 ? -3.975 11.992 2.111 1 95.12 149 SER A O 1
ATOM 1178 N N . PHE A 1 150 ? -4.234 13.727 0.82 1 96.19 150 PHE A N 1
ATOM 1179 C CA . PHE A 1 150 ? -3.447 14.68 1.592 1 96.19 150 PHE A CA 1
ATOM 1180 C C . PHE A 1 150 ? -3.883 16.109 1.294 1 96.19 150 PHE A C 1
ATOM 1182 O O . PHE A 1 150 ? -4.723 16.344 0.42 1 96.19 150 PHE A O 1
ATOM 1189 N N . VAL A 1 151 ? -3.359 17.062 2.104 1 97.44 151 VAL A N 1
ATOM 1190 C CA . VAL A 1 151 ? -3.797 18.453 1.992 1 97.44 151 VAL A CA 1
ATOM 1191 C C . VAL A 1 151 ? -2.586 19.359 1.787 1 97.44 151 VAL A C 1
ATOM 1193 O O . VAL A 1 151 ? -1.554 19.188 2.439 1 97.44 151 VAL A O 1
ATOM 1196 N N . LEU A 1 152 ? -2.719 20.281 0.796 1 96.62 152 LEU A N 1
ATOM 1197 C CA . LEU A 1 152 ? -1.799 21.406 0.673 1 96.62 152 LEU A CA 1
ATOM 1198 C C . LEU A 1 152 ? -2.484 22.703 1.05 1 96.62 152 LEU A C 1
ATOM 1200 O O . LEU A 1 152 ? -3.529 23.047 0.491 1 96.62 152 LEU A O 1
ATOM 1204 N N . MET A 1 153 ? -1.924 23.344 2.025 1 96.69 153 MET A N 1
ATOM 1205 C CA . MET A 1 153 ? -2.488 24.609 2.484 1 96.69 153 MET A CA 1
ATOM 1206 C C . MET A 1 153 ? -1.592 25.781 2.096 1 96.69 153 MET A C 1
ATOM 1208 O O . MET A 1 153 ? -0.389 25.766 2.361 1 96.69 153 MET A O 1
ATOM 1212 N N . ASP A 1 154 ? -2.168 26.719 1.403 1 95.81 154 ASP A N 1
ATOM 1213 C CA . ASP A 1 154 ? -1.495 27.969 1.09 1 95.81 154 ASP A CA 1
ATOM 1214 C C . ASP A 1 154 ? -1.919 29.078 2.055 1 95.81 154 ASP A C 1
ATOM 1216 O O . ASP A 1 154 ? -3.064 29.531 2.023 1 95.81 154 ASP A O 1
ATOM 1220 N N . ILE A 1 155 ? -1.009 29.516 2.887 1 96 155 ILE A N 1
ATOM 1221 C CA . ILE A 1 155 ? -1.319 30.5 3.916 1 96 155 ILE A CA 1
ATOM 1222 C C . ILE A 1 155 ? -0.757 31.859 3.512 1 96 155 ILE A C 1
ATOM 1224 O O . ILE A 1 155 ? 0.449 32 3.299 1 96 155 ILE A O 1
ATOM 1228 N N . GLN A 1 156 ? -1.617 32.781 3.332 1 93.56 156 GLN A N 1
ATOM 1229 C CA . GLN A 1 156 ? -1.282 34.188 3.012 1 93.56 156 GLN A CA 1
ATOM 1230 C C . GLN A 1 156 ? -2.076 35.156 3.881 1 93.56 156 GLN A C 1
ATOM 1232 O O . GLN A 1 156 ? -3.297 35.25 3.75 1 93.56 156 GLN A O 1
ATOM 1237 N N . ALA A 1 157 ? -1.316 35.812 4.688 1 94.12 157 ALA A N 1
ATOM 1238 C CA . ALA A 1 157 ? -1.955 36.75 5.609 1 94.12 157 ALA A CA 1
ATOM 1239 C C . ALA A 1 157 ? -3.043 36.062 6.426 1 94.12 157 ALA A C 1
ATOM 1241 O O . ALA A 1 157 ? -2.789 35.062 7.074 1 94.12 157 ALA A O 1
ATOM 1242 N N . SER A 1 158 ? -4.277 36.562 6.305 1 96 158 SER A N 1
ATOM 1243 C CA . SER A 1 158 ? -5.348 36.031 7.141 1 96 158 SER A CA 1
ATOM 1244 C C . SER A 1 158 ? -6.164 35 6.391 1 96 158 SER A C 1
ATOM 1246 O O . SER A 1 158 ? -7.262 34.625 6.82 1 96 158 SER A O 1
ATOM 1248 N N . THR A 1 159 ? -5.539 34.5 5.281 1 96.88 159 THR A N 1
ATOM 1249 C CA . THR A 1 159 ? -6.289 33.531 4.469 1 96.88 159 THR A CA 1
ATOM 1250 C C . THR A 1 159 ? -5.527 32.219 4.328 1 96.88 159 THR A C 1
ATOM 1252 O O . THR A 1 159 ? -4.312 32.219 4.109 1 96.88 159 THR A O 1
ATOM 1255 N N . ALA A 1 160 ? -6.215 31.188 4.512 1 96.25 160 ALA A N 1
ATOM 1256 C CA . ALA A 1 160 ? -5.691 29.844 4.258 1 96.25 160 ALA A CA 1
ATOM 1257 C C . ALA A 1 160 ? -6.48 29.156 3.148 1 96.25 160 ALA A C 1
ATOM 1259 O O . ALA A 1 160 ? -7.672 28.875 3.305 1 96.25 160 ALA A O 1
ATOM 1260 N N . VAL A 1 161 ? -5.816 28.938 2.039 1 96.5 161 VAL A N 1
ATOM 1261 C CA . VAL A 1 161 ? -6.422 28.188 0.952 1 96.5 161 VAL A CA 1
ATOM 1262 C C . VAL A 1 161 ? -5.961 26.719 1.025 1 96.5 161 VAL A C 1
ATOM 1264 O O . VAL A 1 161 ? -4.762 26.438 0.968 1 96.5 161 VAL A O 1
ATOM 1267 N N . THR A 1 162 ? -6.961 25.844 1.146 1 95.88 162 THR A N 1
ATOM 1268 C CA . THR A 1 162 ? -6.68 24.422 1.333 1 95.88 162 THR A CA 1
ATOM 1269 C C . THR A 1 162 ? -7.02 23.625 0.073 1 95.88 162 THR A C 1
ATOM 1271 O O . THR A 1 162 ? -8.156 23.656 -0.392 1 95.88 162 THR A O 1
ATOM 1274 N N . TYR A 1 163 ? -6.012 23 -0.475 1 95.69 163 TYR A N 1
ATOM 1275 C CA . TYR A 1 163 ? -6.203 22.078 -1.594 1 95.69 163 TYR A CA 1
ATOM 1276 C C . TYR A 1 163 ? -6.184 20.641 -1.122 1 95.69 163 TYR A C 1
ATOM 1278 O O . TYR A 1 163 ? -5.188 20.172 -0.558 1 95.69 163 TYR A O 1
ATOM 1286 N N . VAL A 1 164 ? -7.297 19.953 -1.321 1 95.81 164 VAL A N 1
ATOM 1287 C CA . VAL A 1 164 ? -7.367 18.531 -0.946 1 95.81 164 VAL A CA 1
ATOM 1288 C C . VAL A 1 164 ? -7.121 17.656 -2.172 1 95.81 164 VAL A C 1
ATOM 1290 O O . VAL A 1 164 ? -7.836 17.766 -3.172 1 95.81 164 VAL A O 1
ATOM 1293 N N . TYR A 1 165 ? -6.102 16.891 -2.125 1 95.38 165 TYR A N 1
ATOM 1294 C CA . TYR A 1 165 ? -5.766 15.938 -3.182 1 95.38 165 TYR A CA 1
ATOM 1295 C C . TYR A 1 165 ? -6.262 14.539 -2.842 1 95.38 165 TYR A C 1
ATOM 1297 O O . TYR A 1 165 ? -5.914 13.984 -1.796 1 95.38 165 TYR A O 1
ATOM 1305 N N . GLN A 1 166 ? -7.102 13.984 -3.686 1 95.06 166 GLN A N 1
ATOM 1306 C CA . GLN A 1 166 ? -7.648 12.641 -3.508 1 95.06 166 GLN A CA 1
ATOM 1307 C C . GLN A 1 166 ? -7.344 11.758 -4.711 1 95.06 166 GLN A C 1
ATOM 1309 O O . GLN A 1 166 ? -7.414 12.211 -5.855 1 95.06 166 GLN A O 1
ATOM 1314 N N . LEU A 1 167 ? -6.902 10.547 -4.414 1 89.31 167 LEU A N 1
ATOM 1315 C CA . LEU A 1 167 ? -6.645 9.594 -5.488 1 89.31 167 LEU A CA 1
ATOM 1316 C C . LEU A 1 167 ? -7.867 8.711 -5.734 1 89.31 167 LEU A C 1
ATOM 1318 O O . LEU A 1 167 ? -8.172 7.828 -4.93 1 89.31 167 LEU A O 1
ATOM 1322 N N . ILE A 1 168 ? -8.578 9.047 -6.805 1 85.94 168 ILE A N 1
ATOM 1323 C CA . ILE A 1 168 ? -9.797 8.312 -7.145 1 85.94 168 ILE A CA 1
ATOM 1324 C C . ILE A 1 168 ? -9.617 7.617 -8.492 1 85.94 168 ILE A C 1
ATOM 1326 O O . ILE A 1 168 ? -9.461 8.273 -9.523 1 85.94 168 ILE A O 1
ATOM 1330 N N . GLU A 1 169 ? -9.727 6.285 -8.531 1 76.56 169 GLU A N 1
ATOM 1331 C CA . GLU A 1 169 ? -9.602 5.492 -9.75 1 76.56 169 GLU A CA 1
ATOM 1332 C C . GLU A 1 169 ? -8.352 5.871 -10.531 1 76.56 169 GLU A C 1
ATOM 1334 O O . GLU A 1 169 ? -8.414 6.125 -11.734 1 76.56 169 GLU A O 1
ATOM 1339 N N . ASP A 1 170 ? -7.273 6.191 -9.984 1 76 170 ASP A N 1
ATOM 1340 C CA . ASP A 1 170 ? -5.949 6.461 -10.531 1 76 170 ASP A CA 1
ATOM 1341 C C . ASP A 1 170 ? -5.832 7.91 -11 1 76 170 ASP A C 1
ATOM 1343 O O . ASP A 1 170 ? -4.863 8.273 -11.664 1 76 170 ASP A O 1
ATOM 1347 N N . ASP A 1 171 ? -6.844 8.641 -10.641 1 87.12 171 ASP A N 1
ATOM 1348 C CA . ASP A 1 171 ? -6.789 10.07 -10.953 1 87.12 171 ASP A CA 1
ATOM 1349 C C . ASP A 1 171 ? -6.734 10.906 -9.672 1 87.12 171 ASP A C 1
ATOM 1351 O O . ASP A 1 171 ? -7.422 10.602 -8.695 1 87.12 171 ASP A O 1
ATOM 1355 N N . VAL A 1 172 ? -5.93 11.883 -9.781 1 90.5 172 VAL A N 1
ATOM 1356 C CA . VAL A 1 172 ? -5.863 12.805 -8.648 1 90.5 172 VAL A CA 1
ATOM 1357 C C . VAL A 1 172 ? -6.922 13.891 -8.812 1 90.5 172 VAL A C 1
ATOM 1359 O O . VAL A 1 172 ? -6.906 14.648 -9.781 1 90.5 172 VAL A O 1
ATOM 1362 N N . LYS A 1 173 ? -7.852 13.867 -7.918 1 93.75 173 LYS A N 1
ATOM 1363 C CA . LYS A 1 173 ? -8.852 14.922 -7.855 1 93.75 173 LYS A CA 1
ATOM 1364 C C . LYS A 1 173 ? -8.492 15.961 -6.797 1 93.75 173 LYS A C 1
ATOM 1366 O O . LYS A 1 173 ? -8.023 15.609 -5.711 1 93.75 173 LYS A O 1
ATOM 1371 N N . VAL A 1 174 ? -8.711 17.234 -7.188 1 94.5 174 VAL A N 1
ATOM 1372 C CA . VAL A 1 174 ? -8.344 18.297 -6.27 1 94.5 174 VAL A CA 1
ATOM 1373 C C . VAL A 1 174 ? -9.562 19.156 -5.953 1 94.5 174 VAL A C 1
ATOM 1375 O O . VAL A 1 174 ? -10.312 19.531 -6.855 1 94.5 174 VAL A O 1
ATOM 1378 N N . GLU A 1 175 ? -9.805 19.375 -4.707 1 92.75 175 GLU A N 1
ATOM 1379 C CA . GLU A 1 175 ? -10.812 20.312 -4.234 1 92.75 175 GLU A CA 1
ATOM 1380 C C . GLU A 1 175 ? -10.18 21.469 -3.463 1 92.75 175 GLU A C 1
ATOM 1382 O O . GLU A 1 175 ? -9.133 21.297 -2.84 1 92.75 175 GLU A O 1
ATOM 1387 N N . ARG A 1 176 ? -10.852 22.594 -3.58 1 93.56 176 ARG A N 1
ATOM 1388 C CA . ARG A 1 176 ? -10.32 23.812 -2.965 1 93.56 176 ARG A CA 1
ATOM 1389 C C . ARG A 1 176 ? -11.289 24.359 -1.915 1 93.56 176 ARG A C 1
ATOM 1391 O O . ARG A 1 176 ? -12.484 24.484 -2.172 1 93.56 176 ARG A O 1
ATOM 1398 N N . ILE A 1 177 ? -10.75 24.672 -0.732 1 93.75 177 ILE A N 1
ATOM 1399 C CA . ILE A 1 177 ? -11.516 25.281 0.347 1 93.75 177 ILE A CA 1
ATOM 1400 C C . ILE A 1 177 ? -10.75 26.469 0.91 1 93.75 177 ILE A C 1
ATOM 1402 O O . ILE A 1 177 ? -9.547 26.391 1.154 1 93.75 177 ILE A O 1
ATOM 1406 N N . GLU A 1 178 ? -11.477 27.531 1.092 1 95.38 178 GLU A N 1
ATOM 1407 C CA . GLU A 1 178 ? -10.852 28.75 1.615 1 95.38 178 GLU A CA 1
ATOM 1408 C C . GLU A 1 178 ? -11.367 29.078 3.018 1 95.38 178 GLU A C 1
ATOM 1410 O O . GLU A 1 178 ? -12.555 28.922 3.299 1 95.38 178 GLU A O 1
ATOM 1415 N N . TYR A 1 179 ? -10.445 29.406 3.893 1 96.12 179 TYR A N 1
ATOM 1416 C CA . TYR A 1 179 ? -10.734 29.859 5.25 1 96.12 179 TYR A CA 1
ATOM 1417 C C . TYR A 1 179 ? -10.086 31.203 5.527 1 96.12 179 TYR A C 1
ATOM 1419 O O . TYR A 1 179 ? -8.898 31.391 5.25 1 96.12 179 TYR A O 1
ATOM 1427 N N . LYS A 1 180 ? -10.875 32.188 6.02 1 95.62 180 LYS A N 1
ATOM 1428 C CA . LYS A 1 180 ? -10.383 33.5 6.398 1 95.62 180 LYS A CA 1
ATOM 1429 C C . LYS A 1 180 ? -10.5 33.719 7.902 1 95.62 180 LYS A C 1
ATOM 1431 O O . LYS A 1 180 ? -11.57 33.531 8.484 1 95.62 180 LYS A O 1
ATOM 1436 N N . LYS A 1 181 ? -9.289 34.062 8.422 1 92.38 181 LYS A N 1
ATOM 1437 C CA . LYS A 1 181 ? -9.25 34.344 9.852 1 92.38 181 LYS A CA 1
ATOM 1438 C C . LYS A 1 181 ? -10.023 35.625 10.18 1 92.38 181 LYS A C 1
ATOM 1440 O O . LYS A 1 181 ? -9.844 36.656 9.523 1 92.38 181 LYS A O 1
ATOM 1445 N N . SER A 1 182 ? -11.039 35.531 11.109 1 81.31 182 SER A N 1
ATOM 1446 C CA . SER A 1 182 ? -11.82 36.719 11.484 1 81.31 182 SER A CA 1
ATOM 1447 C C . SER A 1 182 ? -11.094 37.531 12.539 1 81.31 182 SER A C 1
ATOM 1449 O O . SER A 1 182 ? -10.352 37 13.359 1 81.31 182 SER A O 1
ATOM 1451 N N . MET B 1 1 ? 2.699 30.984 2.176 1 92.44 1 MET B N 1
ATOM 1452 C CA . MET B 1 1 ? 3.457 29.844 2.686 1 92.44 1 MET B CA 1
ATOM 1453 C C . MET B 1 1 ? 2.725 28.547 2.406 1 92.44 1 MET B C 1
ATOM 1455 O O . MET B 1 1 ? 1.512 28.453 2.607 1 92.44 1 MET B O 1
ATOM 1459 N N . LEU B 1 2 ? 3.475 27.594 1.883 1 92.56 2 LEU B N 1
ATOM 1460 C CA . LEU B 1 2 ? 2.863 26.328 1.532 1 92.56 2 LEU B CA 1
ATOM 1461 C C . LEU B 1 2 ? 3.121 25.281 2.615 1 92.56 2 LEU B C 1
ATOM 1463 O O . LEU B 1 2 ? 4.27 25.062 3.01 1 92.56 2 LEU B O 1
ATOM 1467 N N . VAL B 1 3 ? 2.012 24.734 3.105 1 95.12 3 VAL B N 1
ATOM 1468 C CA . VAL B 1 3 ? 2.055 23.766 4.191 1 95.12 3 VAL B CA 1
ATOM 1469 C C . VAL B 1 3 ? 1.461 22.438 3.721 1 95.12 3 VAL B C 1
ATOM 1471 O O . VAL B 1 3 ? 0.334 22.391 3.223 1 95.12 3 VAL B O 1
ATOM 1474 N N . LEU B 1 4 ? 2.203 21.406 3.834 1 96.44 4 LEU B N 1
ATOM 1475 C CA . LEU B 1 4 ? 1.7 20.062 3.568 1 96.44 4 LEU B CA 1
ATOM 1476 C C . LEU B 1 4 ? 1.125 19.438 4.836 1 96.44 4 LEU B C 1
ATOM 1478 O O . LEU B 1 4 ? 1.785 19.406 5.875 1 96.44 4 LEU B O 1
ATOM 1482 N N . VAL B 1 5 ? -0.104 19.016 4.734 1 97.12 5 VAL B N 1
ATOM 1483 C CA . VAL B 1 5 ? -0.761 18.328 5.84 1 97.12 5 VAL B CA 1
ATOM 1484 C C . VAL B 1 5 ? -1.109 16.906 5.426 1 97.12 5 VAL B C 1
ATOM 1486 O O . VAL B 1 5 ? -1.822 16.688 4.441 1 97.12 5 VAL B O 1
ATOM 1489 N N . LEU B 1 6 ? -0.565 15.906 6.148 1 94.81 6 LEU B N 1
ATOM 1490 C CA . LEU B 1 6 ? -0.832 14.508 5.836 1 94.81 6 LEU B CA 1
ATOM 1491 C C . LEU B 1 6 ? -0.653 13.633 7.074 1 94.81 6 LEU B C 1
ATOM 1493 O O . LEU B 1 6 ? -0.167 14.102 8.102 1 94.81 6 LEU B O 1
ATOM 1497 N N . GLY B 1 7 ? -1.075 12.445 7.02 1 92.5 7 GLY B N 1
ATOM 1498 C CA . GLY B 1 7 ? -0.884 11.484 8.094 1 92.5 7 GLY B CA 1
ATOM 1499 C C . GLY B 1 7 ? -1.519 10.141 7.812 1 92.5 7 GLY B C 1
ATOM 1500 O O . GLY B 1 7 ? -1.959 9.875 6.691 1 92.5 7 GLY B O 1
ATOM 1501 N N . ASP B 1 8 ? -1.446 9.328 8.828 1 91.69 8 ASP B N 1
ATOM 1502 C CA . ASP B 1 8 ? -2.047 7.996 8.805 1 91.69 8 ASP B CA 1
ATOM 1503 C C . ASP B 1 8 ? -1.591 7.211 7.574 1 91.69 8 ASP B C 1
ATOM 1505 O O . ASP B 1 8 ? -2.412 6.629 6.863 1 91.69 8 ASP B O 1
ATOM 1509 N N . LEU B 1 9 ? -0.3 7.352 7.352 1 83.75 9 LEU B N 1
ATOM 1510 C CA . LEU B 1 9 ? 0.293 6.676 6.203 1 83.75 9 LEU B CA 1
ATOM 1511 C C . LEU B 1 9 ? 0.392 5.176 6.445 1 83.75 9 LEU B C 1
ATOM 1513 O O . LEU B 1 9 ? 0.186 4.379 5.527 1 83.75 9 LEU B O 1
ATOM 1517 N N . HIS B 1 10 ? 0.681 4.734 7.672 1 77 10 HIS B N 1
ATOM 1518 C CA . HIS B 1 10 ? 0.806 3.352 8.117 1 77 10 HIS B CA 1
ATOM 1519 C C . HIS B 1 10 ? 1.767 2.566 7.234 1 77 10 HIS B C 1
ATOM 1521 O O . HIS B 1 10 ? 1.493 1.419 6.879 1 77 10 HIS B O 1
ATOM 1527 N N . ILE B 1 11 ? 2.715 3.26 6.652 1 67.88 11 ILE B N 1
ATOM 1528 C CA . ILE B 1 11 ? 3.787 2.592 5.922 1 67.88 11 ILE B CA 1
ATOM 1529 C C . ILE B 1 11 ? 4.738 1.915 6.91 1 67.88 11 ILE B C 1
ATOM 1531 O O . ILE B 1 11 ? 5.203 2.543 7.859 1 67.88 11 ILE B O 1
ATOM 1535 N N . PRO B 1 12 ? 5.074 0.732 6.707 1 57.88 12 PRO B N 1
ATOM 1536 C CA . PRO B 1 12 ? 4.844 -0.209 5.605 1 57.88 12 PRO B CA 1
ATOM 1537 C C . PRO B 1 12 ? 3.674 -1.153 5.879 1 57.88 12 PRO B C 1
ATOM 1539 O O . PRO B 1 12 ? 3.498 -2.145 5.164 1 57.88 12 PRO B O 1
ATOM 1542 N N . HIS B 1 13 ? 3.021 -0.905 6.91 1 57.03 13 HIS B N 1
ATOM 1543 C CA . HIS B 1 13 ? 2.146 -1.941 7.445 1 57.03 13 HIS B CA 1
ATOM 1544 C C . HIS B 1 13 ? 0.921 -2.141 6.559 1 57.03 13 HIS B C 1
ATOM 1546 O O . HIS B 1 13 ? 0.425 -3.262 6.422 1 57.03 13 HIS B O 1
ATOM 1552 N N . ARG B 1 14 ? 0.324 -0.991 6 1 57.38 14 ARG B N 1
ATOM 1553 C CA . ARG B 1 14 ? -1.036 -1.154 5.496 1 57.38 14 ARG B CA 1
ATOM 1554 C C . ARG B 1 14 ? -1.106 -0.856 4 1 57.38 14 ARG B C 1
ATOM 1556 O O . ARG B 1 14 ? -0.698 0.219 3.559 1 57.38 14 ARG B O 1
ATOM 1563 N N . CYS B 1 15 ? -0.719 -1.906 3.141 1 54.44 15 CYS B N 1
ATOM 1564 C CA . CYS B 1 15 ? -1.082 -1.742 1.738 1 54.44 15 CYS B CA 1
ATOM 1565 C C . CYS B 1 15 ? -2.516 -2.195 1.488 1 54.44 15 CYS B C 1
ATOM 1567 O O . CYS B 1 15 ? -2.908 -3.283 1.912 1 54.44 15 CYS B O 1
ATOM 1569 N N . ASN B 1 16 ? -3.391 -1.312 1.146 1 55.91 16 ASN B N 1
ATOM 1570 C CA . ASN B 1 16 ? -4.797 -1.694 1.122 1 55.91 16 ASN B CA 1
ATOM 1571 C C . ASN B 1 16 ? -5.129 -2.537 -0.106 1 55.91 16 ASN B C 1
ATOM 1573 O O . ASN B 1 16 ? -6.203 -3.139 -0.181 1 55.91 16 ASN B O 1
ATOM 1577 N N . SER B 1 17 ? -4.344 -2.518 -1.1 1 64.38 17 SER B N 1
ATOM 1578 C CA . SER B 1 17 ? -4.898 -3.24 -2.238 1 64.38 17 SER B CA 1
ATOM 1579 C C . SER B 1 17 ? -3.836 -3.496 -3.303 1 64.38 17 SER B C 1
ATOM 1581 O O . SER B 1 17 ? -2.734 -2.947 -3.232 1 64.38 17 SER B O 1
ATOM 1583 N N . LEU B 1 18 ? -4.176 -4.52 -4.195 1 78.06 18 LEU B N 1
ATOM 1584 C CA . LEU B 1 18 ? -3.424 -4.652 -5.438 1 78.06 18 LEU B CA 1
ATOM 1585 C C . LEU B 1 18 ? -3.412 -3.338 -6.207 1 78.06 18 LEU B C 1
ATOM 1587 O O . LEU B 1 18 ? -4.402 -2.605 -6.211 1 78.06 18 LEU B O 1
ATOM 1591 N N . PRO B 1 19 ? -2.26 -3.043 -6.801 1 78 19 PRO B N 1
ATOM 1592 C CA . PRO B 1 19 ? -2.248 -1.851 -7.652 1 78 19 PRO B CA 1
ATOM 1593 C C . PRO B 1 19 ? -3.432 -1.803 -8.617 1 78 19 PRO B C 1
ATOM 1595 O O . PRO B 1 19 ? -3.801 -2.824 -9.195 1 78 19 PRO B O 1
ATOM 1598 N N . ALA B 1 20 ? -4 -0.612 -8.82 1 76.25 20 ALA B N 1
ATOM 1599 C CA . ALA B 1 20 ? -5.191 -0.423 -9.648 1 76.25 20 ALA B CA 1
ATOM 1600 C C . ALA B 1 20 ? -4.949 -0.89 -11.078 1 76.25 20 ALA B C 1
ATOM 1602 O O . ALA B 1 20 ? -5.824 -1.503 -11.695 1 76.25 20 ALA B O 1
ATOM 1603 N N . LYS B 1 21 ? -3.846 -0.617 -11.586 1 82.5 21 LYS B N 1
ATOM 1604 C CA . LYS B 1 21 ? -3.512 -0.989 -12.953 1 82.5 21 LYS B CA 1
ATOM 1605 C C . LYS B 1 21 ? -3.525 -2.504 -13.133 1 82.5 21 LYS B C 1
ATOM 1607 O O . LYS B 1 21 ? -3.896 -3.008 -14.195 1 82.5 21 LYS B O 1
ATOM 1612 N N . PHE B 1 22 ? -3.104 -3.186 -12.055 1 88.19 22 PHE B N 1
ATOM 1613 C CA . PHE B 1 22 ? -3.143 -4.645 -12.109 1 88.19 22 PHE B CA 1
ATOM 1614 C C . PHE B 1 22 ? -4.578 -5.148 -12.039 1 88.19 22 PHE B C 1
ATOM 1616 O O . PHE B 1 22 ? -4.957 -6.066 -12.766 1 88.19 22 PHE B O 1
ATOM 1623 N N . LYS B 1 23 ? -5.355 -4.523 -11.211 1 84.75 23 LYS B N 1
ATOM 1624 C CA . LYS B 1 23 ? -6.746 -4.938 -11.062 1 84.75 23 LYS B CA 1
ATOM 1625 C C . LYS B 1 23 ? -7.496 -4.84 -12.391 1 84.75 23 LYS B C 1
ATOM 1627 O O . LYS B 1 23 ? -8.312 -5.703 -12.711 1 84.75 23 LYS B O 1
ATOM 1632 N N . LYS B 1 24 ? -7.168 -3.826 -13.109 1 84.31 24 LYS B N 1
ATOM 1633 C CA . LYS B 1 24 ? -7.82 -3.59 -14.391 1 84.31 24 LYS B CA 1
ATOM 1634 C C . LYS B 1 24 ? -7.504 -4.707 -15.383 1 84.31 24 LYS B C 1
ATOM 1636 O O . LYS B 1 24 ? -8.305 -5.004 -16.266 1 84.31 24 LYS B O 1
ATOM 1641 N N . LEU B 1 25 ? -6.387 -5.297 -15.195 1 89.25 25 LEU B N 1
ATOM 1642 C CA . LEU B 1 25 ? -5.938 -6.34 -16.109 1 89.25 25 LEU B CA 1
ATOM 1643 C C . LEU B 1 25 ? -6.535 -7.691 -15.734 1 89.25 25 LEU B C 1
ATOM 1645 O O . LEU B 1 25 ? -6.641 -8.586 -16.578 1 89.25 25 LEU B O 1
ATOM 1649 N N . LEU B 1 26 ? -6.824 -7.809 -14.43 1 90 26 LEU B N 1
ATOM 1650 C CA . LEU B 1 26 ? -7.324 -9.078 -13.922 1 90 26 LEU B CA 1
ATOM 1651 C C . LEU B 1 26 ? -8.852 -9.125 -13.969 1 90 26 LEU B C 1
ATOM 1653 O O . LEU B 1 26 ? -9.516 -8.812 -12.984 1 90 26 LEU B O 1
ATOM 1657 N N . VAL B 1 27 ? -9.352 -9.562 -15.016 1 85.06 27 VAL B N 1
ATOM 1658 C CA . VAL B 1 27 ? -10.789 -9.586 -15.273 1 85.06 27 VAL B CA 1
ATOM 1659 C C . VAL B 1 27 ? -11.344 -10.969 -14.961 1 85.06 27 VAL B C 1
ATOM 1661 O O . VAL B 1 27 ? -10.789 -11.984 -15.391 1 85.06 27 VAL B O 1
ATOM 1664 N N . PRO B 1 28 ? -12.477 -10.945 -14.242 1 86.12 28 PRO B N 1
ATOM 1665 C CA . PRO B 1 28 ? -13.102 -12.234 -13.938 1 86.12 28 PRO B CA 1
ATOM 1666 C C . PRO B 1 28 ? -13.508 -13 -15.188 1 86.12 28 PRO B C 1
ATOM 1668 O O . PRO B 1 28 ? -13.938 -12.398 -16.172 1 86.12 28 PRO B O 1
ATOM 1671 N N . GLY B 1 29 ? -13.461 -14.289 -15.195 1 85.75 29 GLY B N 1
ATOM 1672 C CA . GLY B 1 29 ? -13.961 -15.148 -16.25 1 85.75 29 GLY B CA 1
ATOM 1673 C C . GLY B 1 29 ? -12.914 -15.492 -17.297 1 85.75 29 GLY B C 1
ATOM 1674 O O . GLY B 1 29 ? -13.117 -16.391 -18.125 1 85.75 29 GLY B O 1
ATOM 1675 N N . LYS B 1 30 ? -11.812 -14.859 -17.25 1 89.75 30 LYS B N 1
ATOM 1676 C CA . LYS B 1 30 ? -10.766 -15.133 -18.234 1 89.75 30 LYS B CA 1
ATOM 1677 C C . LYS B 1 30 ? -9.711 -16.078 -17.656 1 89.75 30 LYS B C 1
ATOM 1679 O O . LYS B 1 30 ? -9.07 -16.828 -18.391 1 89.75 30 LYS B O 1
ATOM 1684 N N . ILE B 1 31 ? -9.547 -16.031 -16.391 1 94.06 31 ILE B N 1
ATOM 1685 C CA . ILE B 1 31 ? -8.531 -16.828 -15.703 1 94.06 31 ILE B CA 1
ATOM 1686 C C . ILE B 1 31 ? -9.133 -18.141 -15.219 1 94.06 31 ILE B C 1
ATOM 1688 O O . ILE B 1 31 ? -10.18 -18.156 -14.57 1 94.06 31 ILE B O 1
ATOM 1692 N N . GLN B 1 32 ? -8.602 -19.25 -15.562 1 94.44 32 GLN B N 1
ATOM 1693 C CA . GLN B 1 32 ? -9.141 -20.547 -15.188 1 94.44 32 GLN B CA 1
ATOM 1694 C C . GLN B 1 32 ? -8.594 -21 -13.828 1 94.44 32 GLN B C 1
ATOM 1696 O O . GLN B 1 32 ? -9.32 -21.609 -13.039 1 94.44 32 GLN B O 1
ATOM 1701 N N . HIS B 1 33 ? -7.258 -20.766 -13.656 1 95.94 33 HIS B N 1
ATOM 1702 C CA . HIS B 1 33 ? -6.617 -21.172 -12.414 1 95.94 33 HIS B CA 1
ATOM 1703 C C . HIS B 1 33 ? -5.82 -20.031 -11.797 1 95.94 33 HIS B C 1
ATOM 1705 O O . HIS B 1 33 ? -5.211 -19.234 -12.516 1 95.94 33 HIS B O 1
ATOM 1711 N N . ILE B 1 34 ? -5.859 -19.969 -10.484 1 97.25 34 ILE B N 1
ATOM 1712 C CA . ILE B 1 34 ? -4.973 -19.062 -9.758 1 97.25 34 ILE B CA 1
ATOM 1713 C C . ILE B 1 34 ? -4.043 -19.875 -8.852 1 97.25 34 ILE B C 1
ATOM 1715 O O . ILE B 1 34 ? -4.5 -20.734 -8.094 1 97.25 34 ILE B O 1
ATOM 1719 N N . LEU B 1 35 ? -2.793 -19.703 -9.023 1 98.25 35 LEU B N 1
ATOM 1720 C CA . LEU B 1 35 ? -1.767 -20.281 -8.164 1 98.25 35 LEU B CA 1
ATOM 1721 C C . LEU B 1 35 ? -1.089 -19.203 -7.328 1 98.25 35 LEU B C 1
ATOM 1723 O O . LEU B 1 35 ? -0.399 -18.328 -7.875 1 98.25 35 LEU B O 1
ATOM 1727 N N . CYS B 1 36 ? -1.255 -19.234 -6.039 1 98.12 36 CYS B N 1
ATOM 1728 C CA . CYS B 1 36 ? -0.751 -18.203 -5.137 1 98.12 36 CYS B CA 1
ATOM 1729 C C . CYS B 1 36 ? 0.335 -18.766 -4.223 1 98.12 36 CYS B C 1
ATOM 1731 O O . CYS B 1 36 ? 0.132 -19.781 -3.559 1 98.12 36 CYS B O 1
ATOM 1733 N N . THR B 1 37 ? 1.439 -18 -4.16 1 97.94 37 THR B N 1
ATOM 1734 C CA . THR B 1 37 ? 2.592 -18.484 -3.41 1 97.94 37 THR B CA 1
ATOM 1735 C C . THR B 1 37 ? 2.469 -18.125 -1.934 1 97.94 37 THR B C 1
ATOM 1737 O O . THR B 1 37 ? 3.408 -18.312 -1.159 1 97.94 37 THR B O 1
ATOM 1740 N N . GLY B 1 38 ? 1.331 -17.609 -1.55 1 95.81 38 GLY B N 1
ATOM 1741 C CA . GLY B 1 38 ? 1.117 -17.328 -0.139 1 95.81 38 GLY B CA 1
ATOM 1742 C C . GLY B 1 38 ? 1.307 -15.867 0.214 1 95.81 38 GLY B C 1
ATOM 1743 O O . GLY B 1 38 ? 1.425 -15.023 -0.673 1 95.81 38 GLY B O 1
ATOM 1744 N N . ASN B 1 39 ? 1.161 -15.625 1.55 1 92.75 39 ASN B N 1
ATOM 1745 C CA . ASN B 1 39 ? 1.25 -14.289 2.119 1 92.75 39 ASN B CA 1
ATOM 1746 C C . ASN B 1 39 ? 0.171 -13.367 1.556 1 92.75 39 ASN B C 1
ATOM 1748 O O . ASN B 1 39 ? 0.461 -12.234 1.15 1 92.75 39 ASN B O 1
ATOM 1752 N N . LEU B 1 40 ? -0.987 -13.992 1.374 1 86.81 40 LEU B N 1
ATOM 1753 C CA . LEU B 1 40 ? -2.203 -13.211 1.177 1 86.81 40 LEU B CA 1
ATOM 1754 C C . LEU B 1 40 ? -2.576 -12.453 2.445 1 86.81 40 LEU B C 1
ATOM 1756 O O . LEU B 1 40 ? -3.146 -11.359 2.379 1 86.81 40 LEU B O 1
ATOM 1760 N N . CYS B 1 41 ? -2.207 -13.047 3.498 1 82 41 CYS B N 1
ATOM 1761 C CA . CYS B 1 41 ? -2.338 -12.562 4.867 1 82 41 CYS B CA 1
ATOM 1762 C C . CYS B 1 41 ? -3.77 -12.711 5.363 1 82 41 CYS B C 1
ATOM 1764 O O . CYS B 1 41 ? -4.047 -13.531 6.238 1 82 41 CYS B O 1
ATOM 1766 N N . THR B 1 42 ? -4.758 -12.047 4.727 1 75.25 42 THR B N 1
ATOM 1767 C CA . THR B 1 42 ? -6.121 -12.062 5.234 1 75.25 42 THR B CA 1
ATOM 1768 C C . THR B 1 42 ? -7.051 -12.805 4.273 1 75.25 42 THR B C 1
ATOM 1770 O O . THR B 1 42 ? -6.695 -13.031 3.113 1 75.25 42 THR B O 1
ATOM 1773 N N . LYS B 1 43 ? -8.219 -13.117 4.789 1 81.38 43 LYS B N 1
ATOM 1774 C CA . LYS B 1 43 ? -9.234 -13.812 3.998 1 81.38 43 LYS B CA 1
ATOM 1775 C C . LYS B 1 43 ? -9.758 -12.922 2.873 1 81.38 43 LYS B C 1
ATOM 1777 O O . LYS B 1 43 ? -10.117 -13.414 1.803 1 81.38 43 LYS B O 1
ATOM 1782 N N . ASP B 1 44 ? -9.766 -11.68 3.102 1 78.31 44 ASP B N 1
ATOM 1783 C CA . ASP B 1 44 ? -10.32 -10.742 2.131 1 78.31 44 ASP B CA 1
ATOM 1784 C C . ASP B 1 44 ? -9.609 -10.867 0.781 1 78.31 44 ASP B C 1
ATOM 1786 O O . ASP B 1 44 ? -10.258 -10.82 -0.269 1 78.31 44 ASP B O 1
ATOM 1790 N N . THR B 1 45 ? -8.305 -10.992 0.812 1 83.06 45 THR B N 1
ATOM 1791 C CA . THR B 1 45 ? -7.551 -11.125 -0.43 1 83.06 45 THR B CA 1
ATOM 1792 C C . THR B 1 45 ? -7.891 -12.43 -1.133 1 83.06 45 THR B C 1
ATOM 1794 O O . THR B 1 45 ? -8 -12.477 -2.359 1 83.06 45 THR B O 1
ATOM 1797 N N . TYR B 1 46 ? -8.125 -13.469 -0.356 1 89.31 46 TYR B N 1
ATOM 1798 C CA . TYR B 1 46 ? -8.547 -14.75 -0.922 1 89.31 46 TYR B CA 1
ATOM 1799 C C . TYR B 1 46 ? -9.906 -14.633 -1.591 1 89.31 46 TYR B C 1
ATOM 1801 O O . TYR B 1 46 ? -10.109 -15.141 -2.693 1 89.31 46 TYR B O 1
ATOM 1809 N N . ASP B 1 47 ? -10.742 -13.961 -0.882 1 87.06 47 ASP B N 1
ATOM 1810 C CA . ASP B 1 47 ? -12.086 -13.758 -1.424 1 87.06 47 ASP B CA 1
ATOM 1811 C C . ASP B 1 47 ? -12.031 -13 -2.746 1 87.06 47 ASP B C 1
ATOM 1813 O O . ASP B 1 47 ? -12.773 -13.312 -3.678 1 87.06 47 ASP B O 1
ATOM 1817 N N . TYR B 1 48 ? -11.18 -12.062 -2.805 1 84.56 48 TYR B N 1
ATOM 1818 C CA . TYR B 1 48 ? -10.992 -11.32 -4.043 1 84.56 48 TYR B CA 1
ATOM 1819 C C . TYR B 1 48 ? -10.523 -12.242 -5.164 1 84.56 48 TYR B C 1
ATOM 1821 O O . TYR B 1 48 ? -11.07 -12.211 -6.27 1 84.56 48 TYR B O 1
ATOM 1829 N N . LEU B 1 49 ? -9.508 -13.109 -4.938 1 92.12 49 LEU B N 1
ATOM 1830 C CA . LEU B 1 49 ? -8.984 -14.031 -5.934 1 92.12 49 LEU B CA 1
ATOM 1831 C C . LEU B 1 49 ? -10.078 -14.977 -6.422 1 92.12 49 LEU B C 1
ATOM 1833 O O . LEU B 1 49 ? -10.133 -15.312 -7.609 1 92.12 49 LEU B O 1
ATOM 1837 N N . LYS B 1 50 ? -11.008 -15.289 -5.516 1 92.5 50 LYS B N 1
ATOM 1838 C CA . LYS B 1 50 ? -12.102 -16.203 -5.844 1 92.5 50 LYS B CA 1
ATOM 1839 C C . LYS B 1 50 ? -13.078 -15.562 -6.82 1 92.5 50 LYS B C 1
ATOM 1841 O O . LYS B 1 50 ? -13.773 -16.266 -7.566 1 92.5 50 LYS B O 1
ATOM 1846 N N . THR B 1 51 ? -13.125 -14.273 -6.742 1 91.25 51 THR B N 1
ATOM 1847 C CA . THR B 1 51 ? -13.992 -13.594 -7.703 1 91.25 51 THR B CA 1
ATOM 1848 C C . THR B 1 51 ? -13.383 -13.633 -9.102 1 91.25 51 THR B C 1
ATOM 1850 O O . THR B 1 51 ? -14.086 -13.484 -10.094 1 91.25 51 THR B O 1
ATOM 1853 N N . LEU B 1 52 ? -12.094 -13.773 -9.219 1 90.25 52 LEU B N 1
ATOM 1854 C CA . LEU B 1 52 ? -11.375 -13.773 -10.4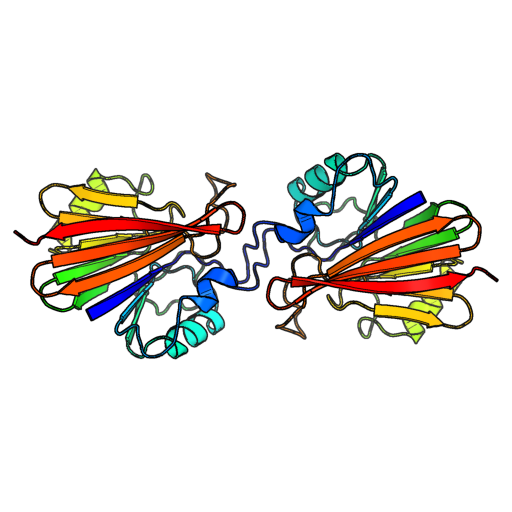92 1 90.25 52 LEU B CA 1
ATOM 1855 C C . LEU B 1 52 ? -11.445 -15.141 -11.156 1 90.25 52 LEU B C 1
ATOM 1857 O O . LEU B 1 52 ? -11.562 -15.234 -12.383 1 90.25 52 LEU B O 1
ATOM 1861 N N . ALA B 1 53 ? -11.32 -16.141 -10.391 1 92.12 53 ALA B N 1
ATOM 1862 C CA . ALA B 1 53 ? -11.336 -17.516 -10.875 1 92.12 53 ALA B CA 1
ATOM 1863 C C . ALA B 1 53 ? -11.891 -18.469 -9.812 1 92.12 53 ALA B C 1
ATOM 1865 O O . ALA B 1 53 ? -11.664 -18.266 -8.617 1 92.12 53 ALA B O 1
ATOM 1866 N N . GLY B 1 54 ? -12.625 -19.5 -10.289 1 89.88 54 GLY B N 1
ATOM 1867 C CA . GLY B 1 54 ? -13.195 -20.469 -9.367 1 89.88 54 GLY B CA 1
ATOM 1868 C C . GLY B 1 54 ? -12.164 -21.406 -8.766 1 89.88 54 GLY B C 1
ATOM 1869 O O . GLY B 1 54 ? -12.359 -21.922 -7.664 1 89.88 54 GLY B O 1
ATOM 1870 N N . ASP B 1 55 ? -11.094 -21.688 -9.445 1 96.12 55 ASP B N 1
ATOM 1871 C CA . ASP B 1 55 ? -10.062 -22.609 -8.992 1 96.12 55 ASP B CA 1
ATOM 1872 C C . ASP B 1 55 ? -8.844 -21.844 -8.469 1 96.12 55 ASP B C 1
ATOM 1874 O O . ASP B 1 55 ? -7.984 -21.422 -9.242 1 96.12 55 ASP B O 1
ATOM 1878 N N . VAL B 1 56 ? -8.766 -21.719 -7.168 1 96.38 56 VAL B N 1
ATOM 1879 C CA . VAL B 1 56 ? -7.707 -20.953 -6.508 1 96.38 56 VAL B CA 1
ATOM 1880 C C . VAL B 1 56 ? -6.887 -21.891 -5.613 1 96.38 56 VAL B C 1
ATOM 1882 O O . VAL B 1 56 ? -7.43 -22.531 -4.711 1 96.38 56 VAL B O 1
ATOM 1885 N N . HIS B 1 57 ? -5.625 -21.984 -5.914 1 97.88 57 HIS B N 1
ATOM 1886 C CA . HIS B 1 57 ? -4.688 -22.766 -5.109 1 97.88 57 HIS B CA 1
ATOM 1887 C C . HIS B 1 57 ? -3.721 -21.859 -4.359 1 97.88 57 HIS B C 1
ATOM 1889 O O . HIS B 1 57 ? -3.037 -21.031 -4.973 1 97.88 57 HIS B O 1
ATOM 1895 N N . VAL B 1 58 ? -3.695 -22.016 -3.053 1 97.5 58 VAL B N 1
ATOM 1896 C CA . VAL B 1 58 ? -2.83 -21.188 -2.215 1 97.5 58 VAL B CA 1
ATOM 1897 C C . VAL B 1 58 ? -1.948 -22.078 -1.347 1 97.5 58 VAL B C 1
ATOM 1899 O O . VAL B 1 58 ? -2.418 -23.078 -0.793 1 97.5 58 VAL B O 1
ATOM 1902 N N . VAL B 1 59 ? -0.671 -21.781 -1.35 1 98.25 59 VAL B N 1
ATOM 1903 C CA . VAL B 1 59 ? 0.19 -22.391 -0.338 1 98.25 59 VAL B CA 1
ATOM 1904 C C . VAL B 1 59 ? 0.458 -21.391 0.78 1 98.25 59 VAL B C 1
ATOM 1906 O O . VAL B 1 59 ? 0.333 -20.172 0.579 1 98.25 59 VAL B O 1
ATOM 1909 N N . ARG B 1 60 ? 0.889 -21.875 1.904 1 96.56 60 ARG B N 1
ATOM 1910 C CA . ARG B 1 60 ? 0.937 -21.047 3.113 1 96.56 60 ARG B CA 1
ATOM 1911 C C . ARG B 1 60 ? 2.219 -20.234 3.168 1 96.56 60 ARG B C 1
ATOM 1913 O O . ARG B 1 60 ? 3.318 -20.781 3.082 1 96.56 60 ARG B O 1
ATOM 1920 N N . GLY B 1 61 ? 2.066 -18.938 3.232 1 94.38 61 GLY B N 1
ATOM 1921 C CA . GLY B 1 61 ? 3.182 -18.047 3.539 1 94.38 61 GLY B CA 1
ATOM 1922 C C . GLY B 1 61 ? 3.404 -17.859 5.027 1 94.38 61 GLY B C 1
ATOM 1923 O O . GLY B 1 61 ? 2.59 -18.312 5.844 1 94.38 61 GLY B O 1
ATOM 1924 N N . ASP B 1 62 ? 4.488 -17.297 5.453 1 89.94 62 ASP B N 1
ATOM 1925 C CA . ASP B 1 62 ? 4.855 -17.141 6.859 1 89.94 62 ASP B CA 1
ATOM 1926 C C . ASP B 1 62 ? 4.035 -16.047 7.527 1 89.94 62 ASP B C 1
ATOM 1928 O O . ASP B 1 62 ? 4.047 -15.906 8.75 1 89.94 62 ASP B O 1
ATOM 1932 N N . PHE B 1 63 ? 3.168 -15.289 6.777 1 86.44 63 PHE B N 1
ATOM 1933 C CA . PHE B 1 63 ? 2.355 -14.227 7.355 1 86.44 63 PHE B CA 1
ATOM 1934 C C . PHE B 1 63 ? 0.872 -14.5 7.137 1 86.44 63 PHE B C 1
ATOM 1936 O O . PHE B 1 63 ? 0.028 -13.648 7.438 1 86.44 63 PHE B O 1
ATOM 1943 N N . ASP B 1 64 ? 0.561 -15.617 6.566 1 89.19 64 ASP B N 1
ATOM 1944 C CA . ASP B 1 64 ? -0.842 -15.945 6.336 1 89.19 64 ASP B CA 1
ATOM 1945 C C . ASP B 1 64 ? -1.559 -16.25 7.648 1 89.19 64 ASP B C 1
ATOM 1947 O O . ASP B 1 64 ? -1.045 -17 8.484 1 89.19 64 ASP B O 1
ATOM 1951 N N . GLU B 1 65 ? -2.676 -15.641 7.793 1 81.5 65 GLU B N 1
ATOM 1952 C CA . GLU B 1 65 ? -3.492 -15.883 8.984 1 81.5 65 GLU B CA 1
ATOM 1953 C C . GLU B 1 65 ? -4.129 -17.266 8.938 1 81.5 65 GLU B C 1
ATOM 1955 O O . GLU B 1 65 ? -4.305 -17.906 9.969 1 81.5 65 GLU B O 1
ATOM 1960 N N . ASN B 1 66 ? -4.602 -17.672 7.723 1 86.88 66 ASN B N 1
ATOM 1961 C CA . ASN B 1 66 ? -5.16 -19.016 7.535 1 86.88 66 ASN B CA 1
ATOM 1962 C C . ASN B 1 66 ? -4.082 -20.094 7.617 1 86.88 66 ASN B C 1
ATOM 1964 O O . ASN B 1 66 ? -3.291 -20.25 6.688 1 86.88 66 ASN B O 1
ATOM 1968 N N . LEU B 1 67 ? -4.059 -20.844 8.648 1 87.62 67 LEU B N 1
ATOM 1969 C CA . LEU B 1 67 ? -3.031 -21.844 8.883 1 87.62 67 LEU B CA 1
ATOM 1970 C C . LEU B 1 67 ? -3.381 -23.156 8.188 1 87.62 67 LEU B C 1
ATOM 1972 O O . LEU B 1 67 ? -2.58 -24.094 8.18 1 87.62 67 LEU B O 1
ATOM 1976 N N . ASN B 1 68 ? -4.492 -23.188 7.566 1 92.75 68 ASN B N 1
ATOM 1977 C CA . ASN B 1 68 ? -4.93 -24.406 6.918 1 92.75 68 ASN B CA 1
ATOM 1978 C C . ASN B 1 68 ? -4.402 -24.516 5.488 1 92.75 68 ASN B C 1
ATOM 1980 O O . ASN B 1 68 ? -4.547 -25.547 4.836 1 92.75 68 ASN B O 1
ATOM 1984 N N . TYR B 1 69 ? -3.83 -23.469 5.023 1 95.12 69 TYR B N 1
ATOM 1985 C CA . TYR B 1 69 ? -3.174 -23.578 3.725 1 95.12 69 TYR B CA 1
ATOM 1986 C C . TYR B 1 69 ? -2.045 -24.594 3.762 1 95.12 69 TYR B C 1
ATOM 1988 O O . TYR B 1 69 ? -1.299 -24.672 4.742 1 95.12 69 TYR B O 1
ATOM 1996 N N . PRO B 1 70 ? -1.988 -25.391 2.748 1 97.44 70 PRO B N 1
ATOM 1997 C CA . PRO B 1 70 ? -0.886 -26.359 2.727 1 97.44 70 PRO B CA 1
ATOM 1998 C C . PRO B 1 70 ? 0.477 -25.688 2.545 1 97.44 70 PRO B C 1
ATOM 2000 O O . PRO B 1 70 ? 0.563 -24.594 1.99 1 97.44 70 PRO B O 1
ATOM 2003 N N . GLU B 1 71 ? 1.562 -26.391 3.027 1 96.19 71 GLU B N 1
ATOM 2004 C CA . GLU B 1 71 ? 2.928 -25.891 2.865 1 96.19 71 GLU B CA 1
ATOM 2005 C C . GLU B 1 71 ? 3.381 -26 1.411 1 96.19 71 GLU B C 1
ATOM 2007 O O . GLU B 1 71 ? 4.234 -25.234 0.963 1 96.19 71 GLU B O 1
ATOM 2012 N N . GLN B 1 72 ? 2.941 -27.016 0.756 1 97.44 72 GLN B N 1
ATOM 2013 C CA . GLN B 1 72 ? 3.25 -27.266 -0.648 1 97.44 72 GLN B CA 1
ATOM 2014 C C . GLN B 1 72 ? 2.045 -27.844 -1.379 1 97.44 72 GLN B C 1
ATOM 2016 O O . GLN B 1 72 ? 1.149 -28.422 -0.753 1 97.44 72 GLN B O 1
ATOM 2021 N N . LYS B 1 73 ? 2.031 -27.641 -2.686 1 98 73 LYS B N 1
ATOM 2022 C CA . LYS B 1 73 ? 0.956 -28.188 -3.51 1 98 73 LYS B CA 1
ATOM 2023 C C . LYS B 1 73 ? 1.461 -28.547 -4.906 1 98 73 LYS B C 1
ATOM 2025 O O . LYS B 1 73 ? 2.373 -27.891 -5.426 1 98 73 LYS B O 1
ATOM 2030 N N . VAL B 1 74 ? 0.946 -29.641 -5.406 1 98.44 74 VAL B N 1
ATOM 2031 C CA . VAL B 1 74 ? 1.161 -30 -6.809 1 98.44 74 VAL B CA 1
ATOM 2032 C C . VAL B 1 74 ? -0.171 -30 -7.551 1 98.44 74 VAL B C 1
ATOM 2034 O O . VAL B 1 74 ? -1.144 -30.609 -7.102 1 98.44 74 VAL B O 1
ATOM 2037 N N . VAL B 1 75 ? -0.196 -29.234 -8.633 1 97.62 75 VAL B N 1
ATOM 2038 C CA . VAL B 1 75 ? -1.418 -29.141 -9.43 1 97.62 75 VAL B CA 1
ATOM 2039 C C . VAL B 1 75 ? -1.119 -29.469 -1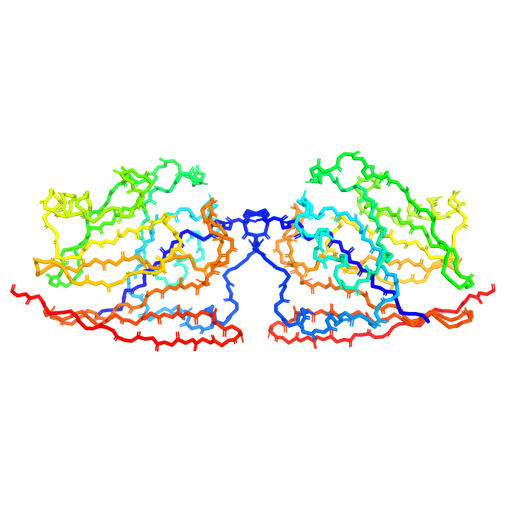0.883 1 97.62 75 VAL B C 1
ATOM 2041 O O . VAL B 1 75 ? -0.048 -29.141 -11.398 1 97.62 75 VAL B O 1
ATOM 2044 N N . THR B 1 76 ? -2.066 -30.141 -11.461 1 97.62 76 THR B N 1
ATOM 2045 C CA . THR B 1 76 ? -1.926 -30.438 -12.883 1 97.62 76 THR B CA 1
ATOM 2046 C C . THR B 1 76 ? -2.791 -29.5 -13.719 1 97.62 76 THR B C 1
ATOM 2048 O O . THR B 1 76 ? -3.988 -29.359 -13.461 1 97.62 76 THR B O 1
ATOM 2051 N N . VAL B 1 77 ? -2.223 -28.828 -14.68 1 95.75 77 VAL B N 1
ATOM 2052 C CA . VAL B 1 77 ? -2.912 -27.969 -15.625 1 95.75 77 VAL B CA 1
ATOM 2053 C C . VAL B 1 77 ? -2.525 -28.344 -17.047 1 95.75 77 VAL B C 1
ATOM 2055 O O . VAL B 1 77 ? -1.379 -28.156 -17.469 1 95.75 77 VAL B O 1
ATOM 2058 N N . GLY B 1 78 ? -3.477 -28.781 -17.781 1 94.5 78 GLY B N 1
ATOM 2059 C CA . GLY B 1 78 ? -3.119 -29.344 -19.078 1 94.5 78 GLY B CA 1
ATOM 2060 C C . GLY B 1 78 ? -2.082 -30.453 -18.984 1 94.5 78 GLY B C 1
ATOM 2061 O O . GLY B 1 78 ? -2.248 -31.406 -18.219 1 94.5 78 GLY B O 1
ATOM 2062 N N . GLN B 1 79 ? -1.003 -30.25 -19.719 1 96.69 79 GLN B N 1
ATOM 2063 C CA . GLN B 1 79 ? 0.037 -31.266 -19.766 1 96.69 79 GLN B CA 1
ATOM 2064 C C . GLN B 1 79 ? 1.113 -30.984 -18.719 1 96.69 79 GLN B C 1
ATOM 2066 O O . GLN B 1 79 ? 2.066 -31.766 -18.578 1 96.69 79 GLN B O 1
ATOM 2071 N N . PHE B 1 80 ? 0.958 -30 -17.938 1 97.62 80 PHE B N 1
ATOM 2072 C CA . PHE B 1 80 ? 2.014 -29.578 -17.016 1 97.62 80 PHE B CA 1
ATOM 2073 C C . PHE B 1 80 ? 1.664 -29.953 -15.586 1 97.62 80 PHE B C 1
ATOM 2075 O O . PHE B 1 80 ? 0.536 -29.734 -15.141 1 97.62 80 PHE B O 1
ATOM 2082 N N . LYS B 1 81 ? 2.645 -30.625 -14.961 1 98.12 81 LYS B N 1
ATOM 2083 C CA . LYS B 1 81 ? 2.639 -30.703 -13.5 1 98.12 81 LYS B CA 1
ATOM 2084 C C . LYS B 1 81 ? 3.334 -29.5 -12.875 1 98.12 81 LYS B C 1
ATOM 2086 O O . LYS B 1 81 ? 4.488 -29.203 -13.195 1 98.12 81 LYS B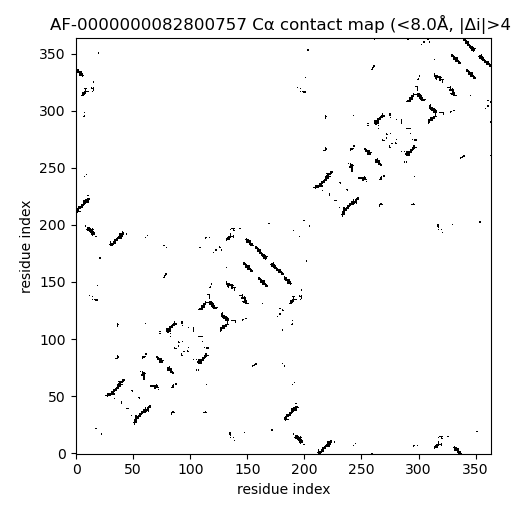 O 1
ATOM 2091 N N . ILE B 1 82 ? 2.547 -28.797 -11.961 1 98.19 82 ILE B N 1
ATOM 2092 C CA . ILE B 1 82 ? 3.068 -27.547 -11.414 1 98.19 82 ILE B CA 1
ATOM 2093 C C . ILE B 1 82 ? 3.203 -27.672 -9.898 1 98.19 82 ILE B C 1
ATOM 2095 O O . ILE B 1 82 ? 2.232 -27.984 -9.203 1 98.19 82 ILE B O 1
ATOM 2099 N N . GLY B 1 83 ? 4.418 -27.516 -9.43 1 98.69 83 GLY B N 1
ATOM 2100 C CA . GLY B 1 83 ? 4.641 -27.438 -7.996 1 98.69 83 GLY B CA 1
ATOM 2101 C C . GLY B 1 83 ? 4.531 -26.016 -7.461 1 98.69 83 GLY B C 1
ATOM 2102 O O . GLY B 1 83 ? 4.969 -25.062 -8.109 1 98.69 83 GLY B O 1
ATOM 2103 N N . LEU B 1 84 ? 3.963 -25.891 -6.348 1 98.62 84 LEU B N 1
ATOM 2104 C CA . LEU B 1 84 ? 3.719 -24.594 -5.73 1 98.62 84 LEU B CA 1
ATOM 2105 C C . LEU B 1 84 ? 4.195 -24.578 -4.281 1 98.62 84 LEU B C 1
ATOM 2107 O O . LEU B 1 84 ? 3.809 -25.438 -3.488 1 98.62 84 LEU B O 1
ATOM 2111 N N . ILE B 1 85 ? 5.086 -23.641 -3.99 1 98.19 85 ILE B N 1
ATOM 2112 C CA . ILE B 1 85 ? 5.559 -23.453 -2.625 1 98.19 85 ILE B CA 1
ATOM 2113 C C . ILE B 1 85 ? 5.68 -21.969 -2.322 1 98.19 85 ILE B C 1
ATOM 2115 O O . ILE B 1 85 ? 5.746 -21.141 -3.24 1 98.19 85 ILE B O 1
ATOM 2119 N N . HIS B 1 86 ? 5.664 -21.609 -1.081 1 98.06 86 HIS B N 1
ATOM 2120 C CA . HIS B 1 86 ? 5.902 -20.219 -0.716 1 98.06 86 HIS B CA 1
ATOM 2121 C C . HIS B 1 86 ? 7.359 -19.828 -0.947 1 98.06 86 HIS B C 1
ATOM 2123 O O . HIS B 1 86 ? 7.645 -18.797 -1.538 1 98.06 86 HIS B O 1
ATOM 2129 N N . GLY B 1 87 ? 8.281 -20.641 -0.452 1 96.06 87 GLY B N 1
ATOM 2130 C CA . GLY B 1 87 ? 9.695 -20.391 -0.695 1 96.06 87 GLY B CA 1
ATOM 2131 C C . GLY B 1 87 ? 10.453 -20 0.558 1 96.06 87 GLY B C 1
ATOM 2132 O O . GLY B 1 87 ? 11.688 -20 0.567 1 96.06 87 GLY B O 1
ATOM 2133 N N . HIS B 1 88 ? 9.727 -19.703 1.737 1 93.25 88 HIS B N 1
ATOM 2134 C CA . HIS B 1 88 ? 10.422 -19.344 2.969 1 93.25 88 HIS B CA 1
ATOM 2135 C C . HIS B 1 88 ? 11.211 -20.547 3.51 1 93.25 88 HIS B C 1
ATOM 2137 O O . HIS B 1 88 ? 12.156 -20.359 4.281 1 93.25 88 HIS B O 1
ATOM 2143 N N . GLN B 1 89 ? 10.883 -21.781 3.053 1 91.06 89 GLN B N 1
ATOM 2144 C CA . GLN B 1 89 ? 11.523 -23.016 3.504 1 91.06 89 GLN B CA 1
ATOM 2145 C C . GLN B 1 89 ? 12.805 -23.281 2.727 1 91.06 89 GLN B C 1
ATOM 2147 O O . GLN B 1 89 ? 13.547 -24.219 3.049 1 91.06 89 GLN B O 1
ATOM 2152 N N . VAL B 1 90 ? 13.031 -22.562 1.692 1 92.5 90 VAL B N 1
ATOM 2153 C CA . VAL B 1 90 ? 14.242 -22.688 0.886 1 92.5 90 VAL B CA 1
ATOM 2154 C C . VAL B 1 90 ? 15.344 -21.797 1.462 1 92.5 90 VAL B C 1
ATOM 2156 O O . VAL B 1 90 ? 15.195 -20.562 1.516 1 92.5 90 VAL B O 1
ATOM 2159 N N . ILE B 1 91 ? 16.469 -22.438 1.888 1 87.88 91 ILE B N 1
ATOM 2160 C CA . ILE B 1 91 ? 17.562 -21.688 2.482 1 87.88 91 ILE B CA 1
ATOM 2161 C C . ILE B 1 91 ? 18.875 -22.047 1.773 1 87.88 91 ILE B C 1
ATOM 2163 O O . ILE B 1 91 ? 19.25 -23.219 1.708 1 87.88 91 ILE B O 1
ATOM 2167 N N . PRO B 1 92 ? 19.594 -20.922 1.318 1 91.25 92 PRO B N 1
ATOM 2168 C CA . PRO B 1 92 ? 19.234 -19.5 1.238 1 91.25 92 PRO B CA 1
ATOM 2169 C C . PRO B 1 92 ? 18 -19.25 0.376 1 91.25 92 PRO B C 1
ATOM 2171 O O . PRO B 1 92 ? 17.703 -20.031 -0.52 1 91.25 92 PRO B O 1
ATOM 2174 N N . TRP B 1 93 ? 17.297 -18.141 0.657 1 91.31 93 TRP B N 1
ATOM 2175 C CA . TRP B 1 93 ? 16.047 -17.859 -0.04 1 91.31 93 TRP B CA 1
ATOM 2176 C C . TRP B 1 93 ? 16.266 -17.812 -1.549 1 91.31 93 TRP B C 1
ATOM 2178 O O . TRP B 1 93 ? 17.172 -17.125 -2.035 1 91.31 93 TRP B O 1
ATOM 2188 N N . GLY B 1 94 ? 15.469 -18.625 -2.305 1 92.25 94 GLY B N 1
ATOM 2189 C CA . GLY B 1 94 ? 15.547 -18.641 -3.756 1 92.25 94 GLY B CA 1
ATOM 2190 C C . GLY B 1 94 ? 16.719 -19.438 -4.277 1 92.25 94 GLY B C 1
ATOM 2191 O O . GLY B 1 94 ? 17.031 -19.391 -5.473 1 92.25 94 GLY B O 1
ATOM 2192 N N . ASP B 1 95 ? 17.359 -20.188 -3.42 1 94.31 95 ASP B N 1
ATOM 2193 C CA . ASP B 1 95 ? 18.547 -20.953 -3.816 1 94.31 95 ASP B CA 1
ATOM 2194 C C . ASP B 1 95 ? 18.188 -21.984 -4.883 1 94.31 95 ASP B C 1
ATOM 2196 O O . ASP B 1 95 ? 17.328 -22.828 -4.672 1 94.31 95 ASP B O 1
ATOM 2200 N N . MET B 1 96 ? 19 -21.906 -5.953 1 94.25 96 MET B N 1
ATOM 2201 C CA . MET B 1 96 ? 18.672 -22.703 -7.121 1 94.25 96 MET B CA 1
ATOM 2202 C C . MET B 1 96 ? 18.828 -24.188 -6.82 1 94.25 96 MET B C 1
ATOM 2204 O O . MET B 1 96 ? 18.016 -25.016 -7.234 1 94.25 96 MET B O 1
ATOM 2208 N N . ALA B 1 97 ? 19.891 -24.547 -6.188 1 95.12 97 ALA B N 1
ATOM 2209 C CA . ALA B 1 97 ? 20.125 -25.953 -5.883 1 95.12 97 ALA B CA 1
ATOM 2210 C C . ALA B 1 97 ? 19 -26.531 -5.035 1 95.12 97 ALA B C 1
ATOM 2212 O O . ALA B 1 97 ? 18.531 -27.641 -5.277 1 95.12 97 ALA B O 1
ATOM 2213 N N . SER B 1 98 ? 18.578 -25.797 -4.094 1 95.5 98 SER B N 1
ATOM 2214 C CA . SER B 1 98 ? 17.484 -26.219 -3.227 1 95.5 98 SER B CA 1
ATOM 2215 C C . SER B 1 98 ? 16.188 -26.328 -4.004 1 95.5 98 SER B C 1
ATOM 2217 O O . SER B 1 98 ? 15.43 -27.281 -3.838 1 95.5 98 SER B O 1
ATOM 2219 N N . LEU B 1 99 ? 15.93 -25.359 -4.844 1 97.25 99 LEU B N 1
ATOM 2220 C CA . LEU B 1 99 ? 14.719 -25.375 -5.66 1 97.25 99 LEU B CA 1
ATOM 2221 C C . LEU B 1 99 ? 14.727 -26.562 -6.609 1 97.25 99 LEU B C 1
ATOM 2223 O O . LEU B 1 99 ? 13.695 -27.219 -6.809 1 97.25 99 LEU B O 1
ATOM 2227 N N . ALA B 1 100 ? 15.898 -26.844 -7.133 1 97.06 100 ALA B N 1
ATOM 2228 C CA . ALA B 1 100 ? 16.016 -27.984 -8.031 1 97.06 100 ALA B CA 1
ATOM 2229 C C . ALA B 1 100 ? 15.734 -29.297 -7.301 1 97.06 100 ALA B C 1
ATOM 2231 O O . ALA B 1 100 ? 15.094 -30.203 -7.852 1 97.06 100 ALA B O 1
ATOM 2232 N N . LEU B 1 101 ? 16.266 -29.375 -6.129 1 96.38 101 LEU B N 1
ATOM 2233 C CA . LEU B 1 101 ? 15.992 -30.547 -5.312 1 96.38 101 LEU B CA 1
ATOM 2234 C C . LEU B 1 101 ? 14.492 -30.719 -5.086 1 96.38 101 LEU B C 1
ATOM 2236 O O . LEU B 1 101 ? 13.961 -31.812 -5.227 1 96.38 101 LEU B O 1
ATOM 2240 N N . LEU B 1 102 ? 13.781 -29.656 -4.75 1 96.75 102 LEU B N 1
ATOM 2241 C CA . LEU B 1 102 ? 12.344 -29.688 -4.535 1 96.75 102 LEU B CA 1
ATOM 2242 C C . LEU B 1 102 ? 11.609 -30.062 -5.82 1 96.75 102 LEU B C 1
ATOM 2244 O O . LEU B 1 102 ? 10.656 -30.844 -5.789 1 96.75 102 LEU B O 1
ATOM 2248 N N . GLN B 1 103 ? 12.055 -29.422 -6.887 1 97.69 103 GLN B N 1
ATOM 2249 C CA . GLN B 1 103 ? 11.477 -29.734 -8.195 1 97.69 103 GLN B CA 1
ATOM 2250 C C . GLN B 1 103 ? 11.516 -31.234 -8.469 1 97.69 103 GLN B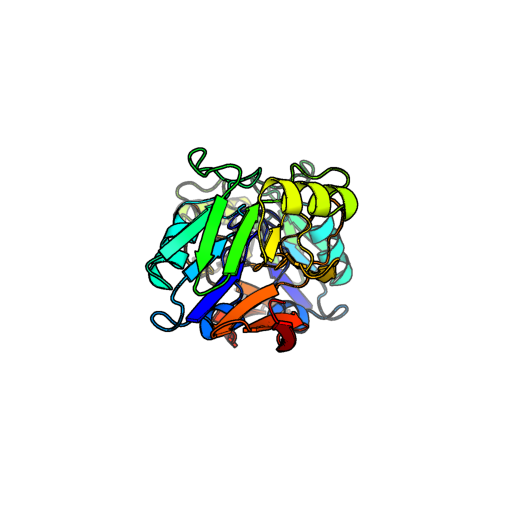 C 1
ATOM 2252 O O . GLN B 1 103 ? 10.516 -31.828 -8.906 1 97.69 103 GLN B O 1
ATOM 2257 N N . ARG B 1 104 ? 12.664 -31.891 -8.242 1 97.56 104 ARG B N 1
ATOM 2258 C CA . ARG B 1 104 ? 12.828 -33.344 -8.453 1 97.56 104 ARG B CA 1
ATOM 2259 C C . ARG B 1 104 ? 11.953 -34.125 -7.492 1 97.56 104 ARG B C 1
ATOM 2261 O O . ARG B 1 104 ? 11.32 -35.125 -7.891 1 97.56 104 ARG B O 1
ATOM 2268 N N . GLN B 1 105 ? 12.023 -33.656 -6.273 1 97.06 105 GLN B N 1
ATOM 2269 C CA . GLN B 1 105 ? 11.219 -34.344 -5.254 1 97.06 105 GLN B CA 1
ATOM 2270 C C . GLN B 1 105 ? 9.734 -34.312 -5.625 1 97.06 105 GLN B C 1
ATOM 2272 O O . GLN B 1 105 ? 9.047 -35.344 -5.457 1 97.06 105 GLN B O 1
ATOM 2277 N N . PHE B 1 106 ? 9.273 -33.156 -6.074 1 97.06 106 PHE B N 1
ATOM 2278 C CA . PHE B 1 106 ? 7.871 -33 -6.453 1 97.06 106 PHE B CA 1
ATOM 2279 C C . PHE B 1 106 ? 7.602 -33.656 -7.805 1 97.06 106 PHE B C 1
ATOM 2281 O O . PHE B 1 106 ? 6.453 -33.938 -8.148 1 97.06 106 PHE B O 1
ATOM 2288 N N . ASP B 1 107 ? 8.594 -33.906 -8.57 1 97.81 107 ASP B N 1
ATOM 2289 C CA . ASP B 1 107 ? 8.5 -34.406 -9.938 1 97.81 107 ASP B CA 1
ATOM 2290 C C . ASP B 1 107 ? 7.547 -33.562 -10.773 1 97.81 107 ASP B C 1
ATOM 2292 O O . ASP B 1 107 ? 6.586 -34.062 -11.344 1 97.81 107 ASP B O 1
ATOM 2296 N N . VAL B 1 108 ? 7.918 -32.281 -10.961 1 98.38 108 VAL B N 1
ATOM 2297 C CA . VAL B 1 108 ? 7.027 -31.344 -11.648 1 98.38 108 VAL B CA 1
ATOM 2298 C C . VAL B 1 108 ? 7.746 -30.734 -12.844 1 98.38 108 VAL B C 1
ATOM 2300 O O . VAL B 1 108 ? 8.977 -30.688 -12.883 1 98.38 108 VAL B O 1
ATOM 2303 N N . ASP B 1 109 ? 6.988 -30.25 -13.82 1 98.25 109 ASP B N 1
ATOM 2304 C CA . ASP B 1 109 ? 7.508 -29.578 -15.008 1 98.25 109 ASP B CA 1
ATOM 2305 C C . ASP B 1 109 ? 7.82 -28.109 -14.727 1 98.25 109 ASP B C 1
ATOM 2307 O O . ASP B 1 109 ? 8.789 -27.562 -15.258 1 98.25 109 ASP B O 1
ATOM 2311 N N . ILE B 1 110 ? 6.949 -27.5 -13.93 1 98.06 110 ILE B N 1
ATOM 2312 C CA . ILE B 1 110 ? 7.074 -26.109 -13.531 1 98.06 110 ILE B CA 1
ATOM 2313 C C . ILE B 1 110 ? 7.062 -26.016 -12.008 1 98.06 110 ILE B C 1
ATOM 2315 O O . ILE B 1 110 ? 6.211 -26.609 -11.344 1 98.06 110 ILE B O 1
ATOM 2319 N N . LEU B 1 111 ? 8.07 -25.359 -11.445 1 98.62 111 LEU B N 1
ATOM 2320 C CA . LEU B 1 111 ? 8.086 -25.078 -10.016 1 98.62 111 LEU B CA 1
ATOM 2321 C C . LEU B 1 111 ? 7.891 -23.578 -9.75 1 98.62 111 LEU B C 1
ATOM 2323 O O . LEU B 1 111 ? 8.648 -22.75 -10.258 1 98.62 111 LEU B O 1
ATOM 2327 N N . ILE B 1 112 ? 6.824 -23.25 -8.992 1 98.56 112 ILE B N 1
ATOM 2328 C CA . ILE B 1 112 ? 6.512 -21.875 -8.633 1 98.56 112 ILE B CA 1
ATOM 2329 C C . ILE B 1 112 ? 6.82 -21.641 -7.16 1 98.56 112 ILE B C 1
ATOM 2331 O O . ILE B 1 112 ? 6.355 -22.375 -6.297 1 98.56 112 ILE B O 1
ATOM 2335 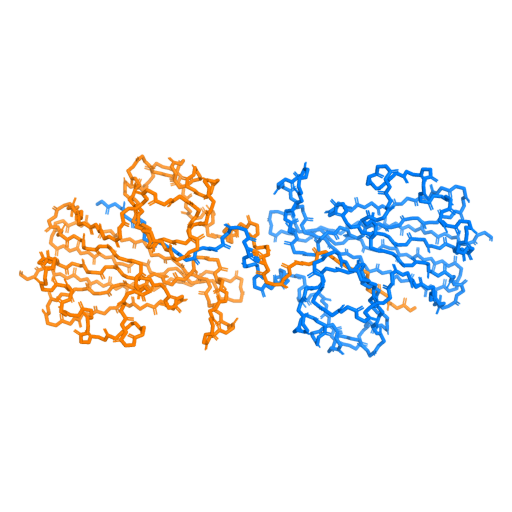N N . SER B 1 113 ? 7.66 -20.672 -6.922 1 98.06 113 SER B N 1
ATOM 2336 C CA . SER B 1 113 ? 8.023 -20.297 -5.559 1 98.06 113 SER B CA 1
ATOM 2337 C C . SER B 1 113 ? 7.973 -18.781 -5.367 1 98.06 113 SER B C 1
ATOM 2339 O O . SER B 1 113 ? 8.039 -18.031 -6.34 1 98.06 113 SER B O 1
ATOM 2341 N N . GLY B 1 114 ? 7.758 -18.344 -4.191 1 97.19 114 GLY B N 1
ATOM 2342 C CA . GLY B 1 114 ? 7.715 -16.938 -3.857 1 97.19 114 GLY B CA 1
ATOM 2343 C C . GLY B 1 114 ? 8.688 -16.547 -2.762 1 97.19 114 GLY B C 1
ATOM 2344 O O . GLY B 1 114 ? 9.867 -16.906 -2.814 1 97.19 114 GLY B O 1
ATOM 2345 N N . HIS B 1 115 ? 8.328 -15.648 -1.885 1 94.12 115 HIS B N 1
ATOM 2346 C CA . HIS B 1 115 ? 9 -15.266 -0.648 1 94.12 115 HIS B CA 1
ATOM 2347 C C . HIS B 1 115 ? 10.047 -14.188 -0.903 1 94.12 115 HIS B C 1
ATOM 2349 O O . HIS B 1 115 ? 10.18 -13.242 -0.122 1 94.12 115 HIS B O 1
ATOM 2355 N N . THR B 1 116 ? 10.789 -14.305 -1.997 1 93.38 116 THR B N 1
ATOM 2356 C CA . THR B 1 116 ? 11.859 -13.344 -2.252 1 93.38 116 THR B CA 1
ATOM 2357 C C . THR B 1 116 ? 11.281 -12 -2.688 1 93.38 116 THR B C 1
ATOM 2359 O O . THR B 1 116 ? 11.984 -10.984 -2.68 1 93.38 116 THR B O 1
ATOM 2362 N N . HIS B 1 117 ? 10.07 -11.961 -3.104 1 91.31 117 HIS B N 1
ATOM 2363 C CA . HIS B 1 117 ? 9.336 -10.797 -3.582 1 91.31 117 HIS B CA 1
ATOM 2364 C C . HIS B 1 117 ? 9.914 -10.281 -4.895 1 91.31 117 HIS B C 1
ATOM 2366 O O . HIS B 1 117 ? 9.562 -9.188 -5.344 1 91.31 117 HIS B O 1
ATOM 2372 N N . LYS B 1 118 ? 10.766 -11.039 -5.5 1 92.12 118 LYS B N 1
ATOM 2373 C CA . LYS B 1 118 ? 11.398 -10.664 -6.762 1 92.12 118 LYS B CA 1
ATOM 2374 C C . LYS B 1 118 ? 11 -11.625 -7.879 1 92.12 118 LYS B C 1
ATOM 2376 O O . LYS B 1 118 ? 11.047 -12.844 -7.707 1 92.12 118 LYS B O 1
ATOM 2381 N N . PHE B 1 119 ? 10.664 -11.023 -8.961 1 94.44 119 PHE B N 1
ATOM 2382 C CA . PHE B 1 119 ? 10.297 -11.859 -10.102 1 94.44 119 PHE B CA 1
ATOM 2383 C C . PHE B 1 119 ? 11.508 -12.625 -10.617 1 94.44 119 PHE B C 1
ATOM 2385 O O . PHE B 1 119 ? 12.602 -12.07 -10.727 1 94.44 119 PHE B O 1
ATOM 2392 N N . GLU B 1 120 ? 11.281 -13.875 -10.922 1 94.75 120 GLU B N 1
ATOM 2393 C CA . GLU B 1 120 ? 12.227 -14.719 -11.641 1 94.75 120 GLU B CA 1
ATOM 2394 C C . GLU B 1 120 ? 11.5 -15.75 -12.5 1 94.75 120 GLU B C 1
ATOM 2396 O O . GLU B 1 120 ? 10.484 -16.297 -12.086 1 94.75 120 GLU B O 1
ATOM 2401 N N . ALA B 1 121 ? 11.953 -15.961 -13.719 1 94.62 121 ALA B N 1
ATOM 2402 C CA . ALA B 1 121 ? 11.477 -17.031 -14.594 1 94.62 121 ALA B CA 1
ATOM 2403 C C . ALA B 1 121 ? 12.609 -17.578 -15.461 1 94.62 121 ALA B C 1
ATOM 2405 O O . ALA B 1 121 ? 13.242 -16.828 -16.219 1 94.62 121 ALA B O 1
ATOM 2406 N N . PHE B 1 122 ? 12.867 -18.781 -15.281 1 93.5 122 PHE B N 1
ATOM 2407 C CA . PHE B 1 122 ? 13.961 -19.328 -16.062 1 93.5 122 PHE B CA 1
ATOM 2408 C C . PHE B 1 122 ? 13.852 -20.844 -16.172 1 93.5 122 PHE B C 1
ATOM 2410 O O . PHE B 1 122 ? 13.141 -21.484 -15.383 1 93.5 122 PHE B O 1
ATOM 2417 N N . GLU B 1 123 ? 14.555 -21.359 -17.156 1 94.56 123 GLU B N 1
ATOM 2418 C CA . GLU B 1 123 ? 14.617 -22.797 -17.359 1 94.56 123 GLU B CA 1
ATOM 2419 C C . GLU B 1 123 ? 15.914 -23.375 -16.812 1 94.56 123 GLU B C 1
ATOM 2421 O O . GLU B 1 123 ? 16.984 -22.781 -16.953 1 94.56 123 GLU B O 1
ATOM 2426 N N . HIS B 1 124 ? 15.82 -24.422 -16.156 1 94.31 124 HIS B N 1
ATOM 2427 C CA . HIS B 1 124 ? 16.953 -25.156 -15.625 1 94.31 124 HIS B CA 1
ATOM 2428 C C . HIS B 1 124 ? 16.734 -26.656 -15.75 1 94.31 124 HIS B C 1
ATOM 2430 O O . HIS B 1 124 ? 15.727 -27.188 -15.289 1 94.31 124 HIS B O 1
ATOM 2436 N N . GLU B 1 125 ? 17.672 -27.375 -16.406 1 94.5 125 GLU B N 1
ATOM 2437 C CA . GLU B 1 125 ? 17.578 -28.812 -16.625 1 94.5 125 GLU B CA 1
ATOM 2438 C C . GLU B 1 125 ? 16.219 -29.203 -17.203 1 94.5 125 GLU B C 1
ATOM 2440 O O . GLU B 1 125 ? 15.578 -30.141 -16.719 1 94.5 125 GLU B O 1
ATOM 2445 N N . ASN B 1 126 ? 15.742 -28.484 -18.094 1 95.44 126 ASN B N 1
ATOM 2446 C CA . ASN B 1 126 ? 14.539 -28.734 -18.875 1 95.44 126 ASN B CA 1
ATOM 2447 C C . ASN B 1 126 ? 13.281 -28.578 -18.031 1 95.44 126 ASN B C 1
ATOM 2449 O O . ASN B 1 126 ? 12.227 -29.109 -18.375 1 95.44 126 ASN B O 1
ATOM 2453 N N . LYS B 1 127 ? 13.422 -27.953 -16.906 1 97.44 127 LYS B N 1
ATOM 2454 C CA . LYS B 1 127 ? 12.281 -27.609 -16.078 1 97.44 127 LYS B CA 1
ATOM 2455 C C . LYS B 1 127 ? 12.148 -26.094 -15.914 1 97.44 127 LYS B C 1
ATOM 2457 O O . LYS B 1 127 ? 13.125 -25.359 -16.062 1 97.44 127 LYS B O 1
ATOM 2462 N N . PHE B 1 128 ? 11.008 -25.625 -15.648 1 97.81 128 PHE B N 1
ATOM 2463 C CA . PHE B 1 128 ? 10.727 -24.203 -15.609 1 97.81 128 PHE B CA 1
ATOM 2464 C C . PHE B 1 128 ? 10.477 -23.734 -14.18 1 97.81 128 PHE B C 1
ATOM 2466 O O . PHE B 1 128 ? 9.797 -24.422 -13.406 1 97.81 128 PHE B O 1
ATOM 2473 N N . TYR B 1 129 ? 11.164 -22.672 -13.828 1 97.88 129 TYR B N 1
ATOM 2474 C CA . TYR B 1 129 ? 11.062 -22.094 -12.492 1 97.88 129 TYR B CA 1
ATOM 2475 C C . TYR B 1 129 ? 10.508 -20.688 -12.555 1 97.88 129 TYR B C 1
ATOM 2477 O O . TYR B 1 129 ? 10.938 -19.875 -13.375 1 97.88 129 TYR B O 1
ATOM 2485 N N . ILE B 1 130 ? 9.508 -20.422 -11.711 1 97.81 130 ILE B N 1
ATOM 2486 C CA . ILE B 1 130 ? 8.883 -19.109 -11.742 1 97.81 130 ILE B CA 1
ATOM 2487 C C . ILE B 1 130 ? 8.75 -18.562 -10.32 1 97.81 130 ILE B C 1
ATOM 2489 O O . ILE B 1 130 ? 8.352 -19.297 -9.406 1 97.81 130 ILE B O 1
ATOM 2493 N N . ASN B 1 131 ? 9.156 -17.391 -10.062 1 98.19 131 ASN B N 1
ATOM 2494 C CA . ASN B 1 131 ? 8.781 -16.531 -8.945 1 98.19 131 ASN B CA 1
ATOM 2495 C C . ASN B 1 131 ? 8.023 -15.289 -9.414 1 98.19 131 ASN B C 1
ATOM 2497 O O . ASN B 1 131 ? 8.602 -14.422 -10.078 1 98.19 131 ASN B O 1
ATOM 2501 N N . PRO B 1 132 ? 6.75 -15.242 -9.125 1 97.56 132 PRO B N 1
ATOM 2502 C CA . PRO B 1 132 ? 5.969 -14.125 -9.664 1 97.56 132 PRO B CA 1
ATOM 2503 C C . PRO B 1 132 ? 6.316 -12.797 -9 1 97.56 132 PRO B C 1
ATOM 2505 O O . PRO B 1 132 ? 5.879 -11.734 -9.461 1 97.56 132 PRO B O 1
ATOM 2508 N N . GLY B 1 133 ? 7.129 -12.789 -7.949 1 95.12 133 GLY B N 1
ATOM 2509 C CA . GLY B 1 133 ? 7.379 -11.578 -7.18 1 95.12 133 GLY B CA 1
ATOM 2510 C C . GLY B 1 133 ? 6.258 -11.242 -6.219 1 95.12 133 GLY B C 1
ATOM 2511 O O . GLY B 1 133 ? 5.531 -12.125 -5.762 1 95.12 133 GLY B O 1
ATOM 2512 N N . SER B 1 134 ? 6.215 -10.016 -5.816 1 93 134 SER B N 1
ATOM 2513 C CA . SER B 1 134 ? 5.133 -9.5 -4.984 1 93 134 SER B CA 1
ATOM 2514 C C . SER B 1 134 ? 4.152 -8.664 -5.805 1 93 134 SER B C 1
ATOM 2516 O O . SER B 1 134 ? 4.547 -7.699 -6.457 1 93 134 SER B O 1
ATOM 2518 N N . ALA B 1 135 ? 2.906 -9.086 -5.746 1 91.31 135 ALA B N 1
ATOM 2519 C CA . ALA B 1 135 ? 1.913 -8.406 -6.57 1 91.31 135 ALA B CA 1
ATOM 2520 C C . ALA B 1 135 ? 1.721 -6.961 -6.109 1 91.31 135 ALA B C 1
ATOM 2522 O O . ALA B 1 135 ? 1.331 -6.098 -6.902 1 91.31 135 ALA B O 1
ATOM 2523 N N . THR B 1 136 ? 1.991 -6.676 -4.875 1 86 136 THR B N 1
ATOM 2524 C CA . THR B 1 136 ? 1.785 -5.34 -4.332 1 86 136 THR B CA 1
ATOM 2525 C C . THR B 1 136 ? 3.102 -4.57 -4.277 1 86 136 THR B C 1
ATOM 2527 O O . THR B 1 136 ? 3.111 -3.361 -4.027 1 86 136 THR B O 1
ATOM 2530 N N . GLY B 1 137 ? 4.141 -5.281 -4.504 1 86.19 137 GLY B N 1
ATOM 2531 C CA . GLY B 1 137 ? 5.438 -4.656 -4.305 1 86.19 137 GLY B CA 1
ATOM 2532 C C . GLY B 1 137 ? 5.816 -4.516 -2.844 1 86.19 137 GLY B C 1
ATOM 2533 O O . GLY B 1 137 ? 6.59 -3.627 -2.48 1 86.19 137 GLY B O 1
ATOM 2534 N N . ALA B 1 138 ? 5.234 -5.363 -2.059 1 81.88 138 ALA B N 1
ATOM 2535 C CA . ALA B 1 138 ? 5.547 -5.324 -0.632 1 81.88 138 ALA B CA 1
ATOM 2536 C C . ALA B 1 138 ? 7.043 -5.496 -0.394 1 81.88 138 ALA B C 1
ATOM 2538 O O . ALA B 1 138 ? 7.688 -6.332 -1.03 1 81.88 138 ALA B O 1
ATOM 2539 N N . TYR B 1 139 ? 7.492 -4.695 0.497 1 74.56 139 TYR B N 1
ATOM 2540 C CA . TYR B 1 139 ? 8.922 -4.746 0.783 1 74.56 139 TYR B CA 1
ATOM 2541 C C . TYR B 1 139 ? 9.312 -6.09 1.392 1 74.56 139 TYR B C 1
ATOM 2543 O O . TYR B 1 139 ? 8.445 -6.832 1.871 1 74.56 139 TYR B O 1
ATOM 2551 N N . HIS B 1 140 ? 10.609 -6.449 1.145 1 77.44 140 HIS B N 1
ATOM 2552 C CA . HIS B 1 140 ? 11.211 -7.648 1.72 1 77.44 140 HIS B CA 1
ATOM 2553 C C . HIS B 1 140 ? 12.391 -7.297 2.621 1 77.44 140 HIS B C 1
ATOM 2555 O O . HIS B 1 140 ? 13 -6.238 2.467 1 77.44 140 HIS B O 1
ATOM 2561 N N . ALA B 1 141 ? 12.633 -8.125 3.619 1 69.31 141 ALA B N 1
ATOM 2562 C CA . ALA B 1 141 ? 13.68 -7.887 4.605 1 69.31 141 ALA B CA 1
ATOM 2563 C C . ALA B 1 141 ? 14.992 -7.488 3.93 1 69.31 141 ALA B C 1
ATOM 2565 O O . ALA B 1 141 ? 15.719 -6.625 4.426 1 69.31 141 ALA B O 1
ATOM 2566 N N . LEU B 1 142 ? 15.258 -8.055 2.775 1 67.62 142 LEU B N 1
ATOM 2567 C CA . LEU B 1 142 ? 16.547 -7.855 2.113 1 67.62 142 LEU B CA 1
ATOM 2568 C C . LEU B 1 142 ? 16.438 -6.805 1.017 1 67.62 142 LEU B C 1
ATOM 2570 O O . LEU B 1 142 ? 17.422 -6.477 0.363 1 67.62 142 LEU B O 1
ATOM 2574 N N . GLU B 1 143 ? 15.188 -6.305 0.744 1 73.12 143 GLU B N 1
ATOM 2575 C CA . GLU B 1 143 ? 14.984 -5.387 -0.373 1 73.12 143 GLU B CA 1
ATOM 2576 C C . GLU B 1 143 ? 13.797 -4.465 -0.118 1 73.12 143 GLU B C 1
ATOM 2578 O O . GLU B 1 143 ? 12.672 -4.93 0.076 1 73.12 143 GLU B O 1
ATOM 2583 N N . ASN B 1 144 ? 14.016 -3.145 -0.209 1 69.06 144 ASN B N 1
ATOM 2584 C CA . ASN B 1 144 ? 12.969 -2.168 0.087 1 69.06 144 ASN B CA 1
ATOM 2585 C C . ASN B 1 144 ? 12.25 -1.716 -1.179 1 69.06 144 ASN B C 1
ATOM 2587 O O . ASN B 1 144 ? 11.141 -1.18 -1.109 1 69.06 144 ASN B O 1
ATOM 2591 N N . ASN B 1 145 ? 12.953 -1.858 -2.281 1 75.75 145 ASN B N 1
ATOM 2592 C CA . ASN B 1 145 ? 12.367 -1.383 -3.529 1 75.75 145 ASN B CA 1
ATOM 2593 C C . ASN B 1 145 ? 11.898 -2.541 -4.41 1 75.75 145 ASN B C 1
ATOM 2595 O O . ASN B 1 145 ? 12.609 -2.945 -5.332 1 75.75 145 ASN B O 1
ATOM 2599 N N . ILE B 1 146 ? 10.742 -2.988 -4.055 1 84 146 ILE B N 1
ATOM 2600 C CA . ILE B 1 146 ? 10.188 -4.129 -4.777 1 84 146 ILE B CA 1
ATOM 2601 C C . ILE B 1 146 ? 9.242 -3.637 -5.875 1 84 146 ILE B C 1
ATOM 2603 O O . ILE B 1 146 ? 8.383 -2.791 -5.629 1 84 146 ILE B O 1
ATOM 2607 N N . ILE B 1 147 ? 9.547 -4.078 -7.102 1 88.38 147 ILE B N 1
ATOM 2608 C CA . ILE B 1 147 ? 8.648 -3.803 -8.219 1 88.38 147 ILE B CA 1
ATOM 2609 C C . ILE B 1 147 ? 7.43 -4.723 -8.141 1 88.38 147 ILE B C 1
ATOM 2611 O O . ILE B 1 147 ? 7.566 -5.945 -8.172 1 88.38 147 ILE B O 1
ATOM 2615 N N . PRO B 1 148 ? 6.227 -4.16 -7.969 1 90.5 148 PRO B N 1
ATOM 2616 C CA . PRO B 1 148 ? 5.047 -5.027 -7.988 1 90.5 148 PRO B CA 1
ATOM 2617 C C . PRO B 1 148 ? 4.949 -5.859 -9.266 1 90.5 148 PRO B C 1
ATOM 2619 O O . PRO B 1 148 ? 5.219 -5.355 -10.359 1 90.5 148 PRO B O 1
ATOM 2622 N N . SER B 1 149 ? 4.645 -7.125 -9.133 1 95.06 149 SER B N 1
ATOM 2623 C CA . SER B 1 149 ? 4.59 -7.969 -10.32 1 95.06 149 SER B CA 1
ATOM 2624 C C . SER B 1 149 ? 3.658 -9.156 -10.109 1 95.06 149 SER B C 1
ATOM 2626 O O . SER B 1 149 ? 3.369 -9.531 -8.969 1 95.06 149 SER B O 1
ATOM 2628 N N . PHE B 1 150 ? 3.139 -9.664 -11.125 1 96.25 150 PHE B N 1
ATOM 2629 C CA . PHE B 1 150 ? 2.449 -10.945 -11.188 1 96.25 150 PHE B CA 1
ATOM 2630 C C . PHE B 1 150 ? 2.646 -11.602 -12.547 1 96.25 150 PHE B C 1
ATOM 2632 O O . PHE B 1 150 ? 3.236 -11.008 -13.453 1 96.25 150 PHE B O 1
ATOM 2639 N N . VAL B 1 151 ? 2.229 -12.883 -12.648 1 97.38 151 VAL B N 1
ATOM 2640 C CA . VAL B 1 151 ? 2.475 -13.648 -13.867 1 97.38 151 VAL B CA 1
ATOM 2641 C C . VAL B 1 151 ? 1.159 -14.211 -14.398 1 97.38 151 VAL B C 1
ATOM 2643 O O . VAL B 1 151 ? 0.329 -14.703 -13.625 1 97.38 151 VAL B O 1
ATOM 2646 N N . LEU B 1 152 ? 0.952 -14.031 -15.719 1 96.56 152 LEU B N 1
ATOM 2647 C CA . LEU B 1 152 ? -0.091 -14.766 -16.438 1 96.56 152 LEU B CA 1
ATOM 2648 C C . LEU B 1 152 ? 0.516 -15.828 -17.344 1 96.56 152 LEU B C 1
ATOM 2650 O O . LEU B 1 152 ? 1.363 -15.516 -18.188 1 96.56 152 LEU B O 1
ATOM 2654 N N . MET B 1 153 ? 0.132 -17.031 -17.094 1 96.62 153 MET B N 1
ATOM 2655 C CA . MET B 1 153 ? 0.646 -18.141 -17.906 1 96.62 153 MET B CA 1
ATOM 2656 C C . MET B 1 153 ? -0.439 -18.703 -18.812 1 96.62 153 MET B C 1
ATOM 2658 O O . MET B 1 153 ? -1.541 -19.016 -18.359 1 96.62 153 MET B O 1
ATOM 2662 N N . ASP B 1 154 ? -0.156 -18.719 -20.078 1 95.75 154 ASP B N 1
ATOM 2663 C CA . ASP B 1 154 ? -1.017 -19.375 -21.062 1 95.75 154 ASP B CA 1
ATOM 2664 C C . ASP B 1 154 ? -0.51 -20.766 -21.406 1 95.75 154 ASP B C 1
ATOM 2666 O O . ASP B 1 154 ? 0.541 -20.922 -22.031 1 95.75 154 ASP B O 1
ATOM 2670 N N . ILE B 1 155 ? -1.245 -21.781 -20.984 1 95.94 155 ILE B N 1
ATOM 2671 C CA . ILE B 1 155 ? -0.818 -23.172 -21.172 1 95.94 155 ILE B CA 1
ATOM 2672 C C . ILE B 1 155 ? -1.604 -23.797 -22.312 1 95.94 155 ILE B C 1
ATOM 2674 O O . ILE B 1 155 ? -2.836 -23.859 -22.266 1 95.94 155 ILE B O 1
ATOM 2678 N N . GLN B 1 156 ? -0.923 -24.188 -2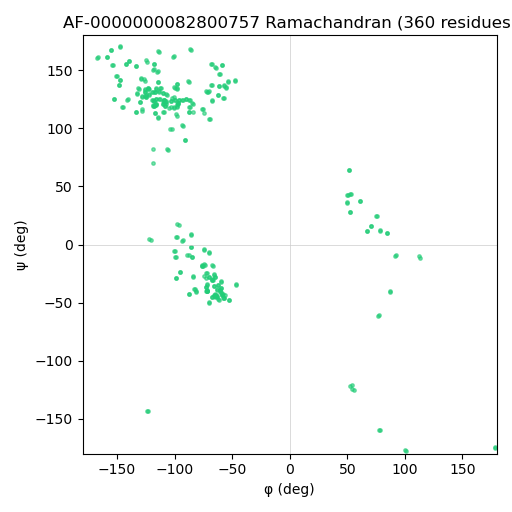3.328 1 93.5 156 GLN B N 1
ATOM 2679 C CA . GLN B 1 156 ? -1.471 -24.875 -24.5 1 93.5 156 GLN B CA 1
ATOM 2680 C C . GLN B 1 156 ? -0.613 -26.078 -24.875 1 93.5 156 GLN B C 1
ATOM 2682 O O . GLN B 1 156 ? 0.528 -25.922 -25.312 1 93.5 156 GLN B O 1
ATOM 2687 N N . ALA B 1 157 ? -1.248 -27.203 -24.719 1 94 157 ALA B N 1
ATOM 2688 C CA . ALA B 1 157 ? -0.522 -28.438 -25 1 94 157 ALA B CA 1
ATOM 2689 C C . ALA B 1 157 ? 0.793 -28.484 -24.234 1 94 157 ALA B C 1
ATOM 2691 O O . ALA B 1 157 ? 0.81 -28.344 -23.016 1 94 157 ALA B O 1
ATOM 2692 N N . SER B 1 158 ? 1.901 -28.609 -24.969 1 95.94 158 SER B N 1
ATOM 2693 C CA . SER B 1 158 ? 3.186 -28.781 -24.297 1 95.94 158 SER B CA 1
ATOM 2694 C C . SER B 1 158 ? 3.922 -27.453 -24.156 1 95.94 158 SER B C 1
ATOM 2696 O O . SER B 1 158 ? 5.121 -27.422 -23.875 1 95.94 158 SER B O 1
ATOM 2698 N N . THR B 1 159 ? 3.129 -26.344 -24.328 1 96.75 159 THR B N 1
ATOM 2699 C CA . THR B 1 159 ? 3.773 -25.031 -24.281 1 96.75 159 THR B CA 1
ATOM 2700 C C . THR B 1 159 ? 3.146 -24.156 -23.203 1 96.75 159 THR B C 1
ATOM 2702 O O . THR B 1 159 ? 1.923 -24.125 -23.062 1 96.75 159 THR B O 1
ATOM 2705 N N . ALA B 1 160 ? 3.977 -23.547 -22.469 1 96.25 160 ALA B N 1
ATOM 2706 C CA . ALA B 1 160 ? 3.561 -22.547 -21.5 1 96.25 160 ALA B CA 1
ATOM 2707 C C . ALA B 1 160 ? 4.145 -21.172 -21.844 1 96.25 160 ALA B C 1
ATOM 2709 O O . ALA B 1 160 ? 5.363 -21 -21.812 1 96.25 160 ALA B O 1
ATOM 2710 N N . VAL B 1 161 ? 3.277 -20.266 -22.203 1 96.5 161 VAL B N 1
ATOM 2711 C CA . VAL B 1 161 ? 3.699 -18.891 -22.438 1 96.5 161 VAL B CA 1
ATOM 2712 C C . VAL B 1 161 ? 3.432 -18.047 -21.188 1 96.5 161 VAL B C 1
ATOM 2714 O O . VAL B 1 161 ? 2.291 -17.953 -20.734 1 96.5 161 VAL B O 1
ATOM 2717 N N . THR B 1 162 ? 4.523 -17.469 -20.688 1 95.81 162 THR B N 1
ATOM 2718 C CA . THR B 1 162 ? 4.449 -16.719 -19.438 1 95.81 162 THR B CA 1
ATOM 2719 C C . THR B 1 162 ? 4.578 -15.227 -19.688 1 95.81 162 THR B C 1
ATOM 2721 O O . THR B 1 162 ? 5.574 -14.773 -20.25 1 95.81 162 THR B O 1
ATOM 2724 N N . TYR B 1 163 ? 3.553 -14.5 -19.328 1 95.69 163 TYR B N 1
ATOM 2725 C CA . TYR B 1 163 ? 3.584 -13.047 -19.359 1 95.69 163 TYR B CA 1
ATOM 2726 C C . TYR B 1 163 ? 3.83 -12.461 -17.984 1 95.69 163 TYR B C 1
ATOM 2728 O O . TYR B 1 163 ? 3.047 -12.695 -17.047 1 95.69 163 TYR B O 1
ATOM 2736 N N . VAL B 1 164 ? 4.945 -11.758 -17.844 1 95.75 164 VAL B N 1
ATOM 2737 C CA . VAL B 1 164 ? 5.254 -11.125 -16.562 1 95.75 164 VAL B CA 1
ATOM 2738 C C . VAL B 1 164 ? 4.836 -9.656 -16.609 1 95.75 164 VAL B C 1
ATOM 2740 O O . VAL B 1 164 ? 5.293 -8.898 -17.453 1 95.75 164 VAL B O 1
ATOM 2743 N N . TYR B 1 165 ? 3.943 -9.289 -15.75 1 95.31 165 TYR B N 1
ATOM 2744 C CA . TYR B 1 165 ? 3.48 -7.914 -15.609 1 95.31 165 TYR B CA 1
ATOM 2745 C C . TYR B 1 165 ? 4.191 -7.211 -14.461 1 95.31 165 TYR B C 1
ATOM 2747 O O . TYR B 1 165 ? 4.148 -7.676 -13.312 1 95.31 165 TYR B O 1
ATOM 2755 N N . GLN B 1 166 ? 4.879 -6.137 -14.75 1 95 166 GLN B N 1
ATOM 2756 C CA . GLN B 1 166 ? 5.598 -5.348 -13.75 1 95 166 GLN B CA 1
ATOM 2757 C C . GLN B 1 166 ? 5.125 -3.896 -13.758 1 95 166 GLN B C 1
ATOM 2759 O O . GLN B 1 166 ? 4.895 -3.318 -14.82 1 95 166 GLN B O 1
ATOM 2764 N N . LEU B 1 167 ? 4.891 -3.375 -12.57 1 89.19 167 LEU B N 1
ATOM 2765 C CA . LEU B 1 167 ? 4.504 -1.974 -12.445 1 89.19 167 LEU B CA 1
ATOM 2766 C C . LEU B 1 167 ? 5.723 -1.089 -12.219 1 89.19 167 LEU B C 1
ATOM 2768 O O . LEU B 1 167 ? 6.297 -1.088 -11.125 1 89.19 167 LEU B O 1
ATOM 2772 N N . ILE B 1 168 ? 6.137 -0.425 -13.289 1 85.75 168 ILE B N 1
ATOM 2773 C CA . ILE B 1 168 ? 7.316 0.431 -13.219 1 85.75 168 ILE B CA 1
ATOM 2774 C C . ILE B 1 168 ? 6.918 1.881 -13.484 1 85.75 168 ILE B C 1
ATOM 2776 O O . ILE B 1 168 ? 6.457 2.215 -14.578 1 85.75 168 ILE B O 1
ATOM 2780 N N . GLU B 1 169 ? 7.164 2.791 -12.531 1 76.19 169 GLU B N 1
ATOM 2781 C CA . GLU B 1 169 ? 6.855 4.211 -12.664 1 76.19 169 GLU B CA 1
ATOM 2782 C C . GLU B 1 169 ? 5.422 4.426 -13.141 1 76.19 169 GLU B C 1
ATOM 2784 O O . GLU B 1 169 ? 5.184 5.18 -14.086 1 76.19 169 GLU B O 1
ATOM 2789 N N . ASP B 1 170 ? 4.461 3.693 -12.797 1 75.75 170 ASP B N 1
ATOM 2790 C CA . ASP B 1 170 ? 3.025 3.793 -13.039 1 75.75 170 ASP B CA 1
ATOM 2791 C C . ASP B 1 170 ? 2.652 3.191 -14.391 1 75.75 170 ASP B C 1
ATOM 2793 O O . ASP B 1 170 ? 1.523 3.354 -14.859 1 75.75 170 ASP B O 1
ATOM 2797 N N . ASP B 1 171 ? 3.625 2.547 -14.953 1 87.25 171 ASP B N 1
ATOM 2798 C CA . ASP B 1 171 ? 3.35 1.851 -16.203 1 87.25 171 ASP B CA 1
ATOM 2799 C C . ASP B 1 171 ? 3.494 0.34 -16.031 1 87.25 171 ASP B C 1
ATOM 2801 O O . ASP B 1 171 ? 4.414 -0.129 -15.367 1 87.25 171 ASP B O 1
ATOM 2805 N N . VAL B 1 172 ? 2.58 -0.292 -16.656 1 90.5 172 VAL B N 1
ATOM 2806 C CA . VAL B 1 172 ? 2.672 -1.748 -16.641 1 90.5 172 VAL B CA 1
ATOM 2807 C C . VAL B 1 172 ? 3.539 -2.227 -17.797 1 90.5 172 VAL B C 1
ATOM 2809 O O . VAL B 1 172 ? 3.217 -1.986 -18.953 1 90.5 172 VAL B O 1
ATOM 2812 N N . LYS B 1 173 ? 4.648 -2.779 -17.438 1 93.62 173 LYS B N 1
ATOM 2813 C CA . LYS B 1 173 ? 5.52 -3.408 -18.422 1 93.62 173 LYS B CA 1
ATOM 2814 C C . LYS B 1 173 ? 5.297 -4.918 -18.469 1 93.62 173 LYS B C 1
ATOM 2816 O O . LYS B 1 173 ? 5.137 -5.559 -17.438 1 93.62 173 LYS B O 1
ATOM 2821 N N . VAL B 1 174 ? 5.277 -5.43 -19.734 1 94.5 174 VAL B N 1
ATOM 2822 C CA . VAL B 1 174 ? 5.008 -6.855 -19.891 1 94.5 174 VAL B CA 1
ATOM 2823 C C . VAL B 1 174 ? 6.168 -7.523 -20.625 1 94.5 174 VAL B C 1
ATOM 2825 O O . VAL B 1 174 ? 6.648 -7.004 -21.641 1 94.5 174 VAL B O 1
ATOM 2828 N N . GLU B 1 175 ? 6.66 -8.555 -20.062 1 92.69 175 GLU B N 1
ATOM 2829 C CA . GLU B 1 175 ? 7.641 -9.414 -20.719 1 92.69 175 GLU B CA 1
ATOM 2830 C C . GLU B 1 175 ? 7.078 -10.805 -20.969 1 92.69 175 GLU B C 1
ATOM 2832 O O . GLU B 1 175 ? 6.211 -11.273 -20.219 1 92.69 175 GLU B O 1
ATOM 2837 N N . ARG B 1 176 ? 7.566 -11.398 -22.047 1 93.44 176 ARG B N 1
ATOM 2838 C CA . ARG B 1 176 ? 7.055 -12.703 -22.453 1 93.44 176 ARG B CA 1
ATOM 2839 C C . ARG B 1 176 ? 8.164 -13.75 -22.453 1 93.44 176 ARG B C 1
ATOM 2841 O O . ARG B 1 176 ? 9.25 -13.523 -22.984 1 93.44 176 ARG B O 1
ATOM 2848 N N . ILE B 1 177 ? 7.895 -14.898 -21.828 1 93.69 177 ILE B N 1
ATOM 2849 C CA . ILE B 1 177 ? 8.812 -16.031 -21.797 1 93.69 177 ILE B CA 1
ATOM 2850 C C . ILE B 1 177 ? 8.062 -17.312 -22.172 1 93.69 177 ILE B C 1
ATOM 2852 O O . ILE B 1 177 ? 6.961 -17.562 -21.688 1 93.69 177 ILE B O 1
ATOM 2856 N N . GLU B 1 178 ? 8.68 -18.047 -23.031 1 95.19 178 GLU B N 1
ATOM 2857 C CA . GLU B 1 178 ? 8.062 -19.297 -23.484 1 95.19 178 GLU B CA 1
ATOM 2858 C C . GLU B 1 178 ? 8.836 -20.516 -22.984 1 95.19 178 GLU B C 1
ATOM 2860 O O . GLU B 1 178 ? 10.07 -20.5 -22.969 1 95.19 178 GLU B O 1
ATOM 2865 N N . TYR B 1 179 ? 8.117 -21.484 -22.484 1 96 179 TYR B N 1
ATOM 2866 C CA . TYR B 1 179 ? 8.664 -22.766 -22.047 1 96 179 TYR B CA 1
ATOM 2867 C C . TYR B 1 179 ? 7.941 -23.922 -22.734 1 96 179 TYR B C 1
ATOM 2869 O O . TYR B 1 179 ? 6.711 -23.953 -22.781 1 96 179 TYR B O 1
ATOM 2877 N N . LYS B 1 180 ? 8.703 -24.828 -23.359 1 95.44 180 LYS B N 1
ATOM 2878 C CA . LYS B 1 180 ? 8.172 -26.031 -24 1 95.44 180 LYS B CA 1
ATOM 2879 C C . LYS B 1 180 ? 8.609 -27.297 -23.266 1 95.44 180 LYS B C 1
ATOM 2881 O O . LYS B 1 180 ? 9.797 -27.484 -23.016 1 95.44 180 LYS B O 1
ATOM 2886 N N . LYS B 1 181 ? 7.52 -28.047 -22.922 1 92.25 181 LYS B N 1
ATOM 2887 C CA . LYS B 1 181 ? 7.781 -29.312 -22.25 1 92.25 181 LYS B CA 1
ATOM 2888 C C . LYS B 1 181 ? 8.461 -30.297 -23.188 1 92.25 181 LYS B C 1
ATOM 2890 O O . LYS B 1 181 ? 8.023 -30.5 -24.312 1 92.25 181 LYS B O 1
ATOM 2895 N N . SER B 1 182 ? 9.688 -30.828 -22.797 1 81.31 182 SER B N 1
ATOM 2896 C CA . SER B 1 182 ? 10.391 -31.797 -23.625 1 81.31 182 SER B CA 1
ATOM 2897 C C . SER B 1 182 ? 9.852 -33.188 -23.422 1 81.31 182 SER B C 1
ATOM 2899 O O . SER B 1 182 ? 9.383 -33.531 -22.328 1 81.31 182 SER B O 1
#

Radius of gyration: 23.65 Å; Cα contacts (8 Å, |Δi|>4): 985; chains: 2; bounding box: 38×71×50 Å

InterPro domains:
  IPR000979 Phosphodiesterase MJ0936/Vps29 [PTHR11124] (1-182)
  IPR000979 Phosphodiesterase MJ0936/Vps29 [TIGR00040] (1-141)
  IPR024654 Calcineurin-like phosphoesterase domain, lpxH-type [PF12850] (1-156)
  IPR028661 Vacuolar protein sorting-associated protein 29 [cd07394] (2-179)
  IPR029052 Metallo-dependent phosphatase-like [G3DSA:3.60.21.10] (1-182)
  IPR029052 Metallo-dependent phosphatase-like [SSF56300] (1-180)

Organism: NCBI:txid321398

Sequence (364 aa):
MLVLVLGDLHIPHRCNSLPAKFKKLLVPGKIQHILCTGNLCTKDTYDYLKTLAGDVHVVRGDFDENLNYPEQKVVTVGQFKIGLIHGHQVIPWGDMASLALLQRQFDVDILISGHTHKFEAFEHENKFYINPGSATGAYHALENNIIPSFVLMDIQASTAVTYVYQLIEDDVKVERIEYKKSMLVLVLGDLHIPHRCNSLPAKFKKLLVPGKIQHILCTGNLCTKDTYDYLKTLAGDVHVVRGDFDENLNYPEQKVVTVGQFKIGLIHGHQVIPWGDMASLALLQRQFDVDILISGHTHKFEAFEHENKFYINPGSATGAYHALENNIIPSFVLMDIQASTAVTYVYQLIEDDVKVERIEYKKS

Foldseek 3Di:
DDDDDDDPPPPPNPPPDQPPVVVVVQAAPPDAEAAEQEPCQDVVSVVVVCRSYVHYAYAYDPRHPPPPHHQKDWDDDAPWIEIHHAQPPPPVGPDPVSQVVVCVVSVTQEYEYEQVLAWDWDDDPLHIYTYQHAQRQRAHPVGRGHWHKGWDWDDDHQKIKIWIWTQDPNDTDIDIDMHGRD/DDDDDDDPPPPPNDDPDQPPVVVVVQAAPPDAEAAEQEPCQDVVSVVVVCRSYVHYAYAYDPRHPPPPHHQKDWDDDAPWIEIHHAQPPDPVGPDPVSQVVVCVVSVTQEYEYEQVLAWDWDDDPLHIYTYQHAQRQRAHPVGRGHWHKGWDWDDDHQKIKIWIWTQDPNDTDIDIDMHGRD

Nearest PDB structures (foldseek):
  6vab-assembly1_C  TM=8.928E-01  e=2.606E-29  Mus musculus
  8p0x-assembly1_N  TM=8.706E-01  e=8.742E-28  Homo sapiens
  5xcj-assembly1_A  TM=9.075E-01  e=7.262E-24  Entamoeba histolytica
  5xck-assembly2_B  TM=9.232E-01  e=4.748E-23  Entamoeba histolytica
  5xch-assembly2_B  TM=9.284E-01  e=4.739E-21  Entamoeba histolytica

pLDDT: mean 90.57, std 9.25, range [54.16, 98.69]

Secondary structure (DSSP, 8-state):
-EEEEE----TTT---SS-HHHHHH--TTT-SEEEE-S---SHHHHHHHHHH-SEEEEPPPTT-S-TTS-SEEEEEETTEEEEEE-STTSSSTT-HHHHHHHHHHHT-SEEE--SS-SEEEEEETTEEEEEE--SS---BTTBS-PPPEEEEEEEETTEEEEEEEEEETTEEEEEEEEEE--/-EEEEE----TTT---SS-HHHHHH--TTT-SEEEE-S---SHHHHHHHHHH-SEEEEPPPTT-S-TTS-SEEEEEETTEEEEEE-STTSSSTT-HHHHHHHHHHHT-SEEE--SS-SEEEEEETTEEEEEE--SS---BTTBS-PPPEEEEEEEETTEEEEEEEEEETTEEEEEEEEEE--

Solvent-accessible surface area (backbone atoms only — not comparable to full-atom values): 18238 Å² total; per-residue (Å²): 86,35,31,39,33,32,19,36,32,33,36,44,42,30,14,65,59,69,47,66,75,56,52,71,68,60,51,58,80,65,35,56,34,33,43,30,22,14,16,41,26,42,66,66,54,51,55,52,52,48,64,30,17,87,41,70,45,57,17,35,26,100,62,32,67,63,76,79,40,39,67,58,46,78,46,76,55,90,74,37,37,33,32,37,25,11,32,81,85,35,83,60,76,79,34,61,70,57,49,49,50,49,32,60,73,67,65,38,46,32,37,36,34,29,67,70,28,50,68,45,76,49,76,55,94,85,23,38,37,36,18,34,9,2,39,46,12,20,54,37,100,90,41,76,83,33,57,20,14,31,28,42,31,41,42,53,70,58,32,38,40,35,36,38,41,32,52,54,97,90,35,79,43,76,46,80,46,78,48,69,66,126,85,35,32,38,33,33,19,38,31,34,34,43,42,28,15,65,60,68,46,66,75,55,52,71,70,60,50,59,80,65,36,55,33,33,43,30,21,14,15,41,26,42,66,66,54,51,54,53,52,48,64,31,18,86,42,72,46,58,16,35,28,98,61,32,68,63,76,78,40,40,65,58,47,78,46,77,55,90,74,38,36,34,32,38,25,10,34,79,85,34,83,60,75,78,34,61,70,56,49,51,50,48,33,60,73,68,66,38,46,31,36,37,33,30,67,70,28,49,67,44,74,49,75,55,96,84,25,38,38,36,19,34,8,2,40,46,13,19,54,38,99,91,40,75,84,33,57,19,14,30,29,42,31,41,42,51,71,58,32,39,38,35,36,40,40,32,50,53,97,90,34,80,43,76,46,81,47,78,46,70,66,124